Protein AF-A0A0B2VIL0-F1 (afdb_monomer_lite)

pLDDT: mean 75.56, std 20.86, range [30.88, 98.31]

Sequence (338 aa):
MNRRVSEQISRGKDVEDVQGMRSDMRLSELVCLRRIIDSPYHPFQVIPKPDRWPSRERLRRFIADMRLSELVCLRRIIDSPYHPFQVIPKPDRWPSRERLRRFIAWQYGSERTTVRGGYRKQNKLFHYMTMQREDAPKLEKFYAEERVKAALAEHHFEYAPFRNMLDKAHILLDNVVLSQLAIYEPKTFKWQYGSERTTVRGGYRKQNKLFHYMTMQREDAPKLEKFYAEERVKAALAEHHFEYAPFRNMLDKAHILLDNVVLSQLAIYEPKTFKSLVMLTKQMAQEEGRAVITDPEQRYIETEFSLFGTPFPRARIFPRGPAENHKIKPRKLKRSEY

Organism: Toxocara canis (NCBI:txid6265)

Foldseek 3Di:
DDDDDDDDDDDDDDPDPPPPPPPPPPVVVVVVVVVVVPPPDDPDPPPPDDDDDDDPVVVVVQVVPQDDPPPDRDRDRPDDPDDPPPPPPDPDCVVVQVVLLVVCVVPDDCLNVPSVSSVVVVVVVVVVVVVCVVCVVVVLLVVLLVLLQVLVVVVVHGDVVVVVVCVVVVNPDGSNVLSCCSPPPVQVVDPADDCLPVPPVSVVVVVVVVVVVVVVCVVCVVVVLLVVLLVLLQVLQVVVQHGDVLLVQLCLQLVNDDGSNVLSVCVVPPVPVNVVSSLSSQVVCVVVVHDGDDDPVSVPDDDDPVSGHDGDDDDDDDPPDPPVVVVDDDDDDDPVND

Structure (mmCIF, N/CA/C/O backbone):
data_AF-A0A0B2VIL0-F1
#
_entry.id   AF-A0A0B2VIL0-F1
#
loop_
_atom_site.group_PDB
_atom_site.id
_atom_site.type_symbol
_atom_site.label_atom_id
_atom_site.label_alt_id
_atom_site.label_comp_id
_atom_site.label_asym_id
_atom_site.label_entity_id
_atom_site.label_seq_id
_atom_site.pdbx_PDB_ins_code
_atom_site.Cartn_x
_atom_site.Cartn_y
_atom_site.Cartn_z
_atom_site.occupancy
_atom_site.B_iso_or_equiv
_atom_site.auth_seq_id
_atom_site.auth_comp_id
_atom_site.auth_asym_id
_atom_site.auth_atom_id
_atom_site.pdbx_PDB_model_num
ATOM 1 N N . MET A 1 1 ? 51.584 49.370 11.503 1.00 44.16 1 MET A N 1
ATOM 2 C CA . MET A 1 1 ? 51.664 48.123 10.708 1.00 44.16 1 MET A CA 1
ATOM 3 C C . MET A 1 1 ? 50.243 47.599 10.516 1.00 44.16 1 MET A C 1
ATOM 5 O O . MET A 1 1 ? 49.762 46.816 11.313 1.00 44.16 1 MET A O 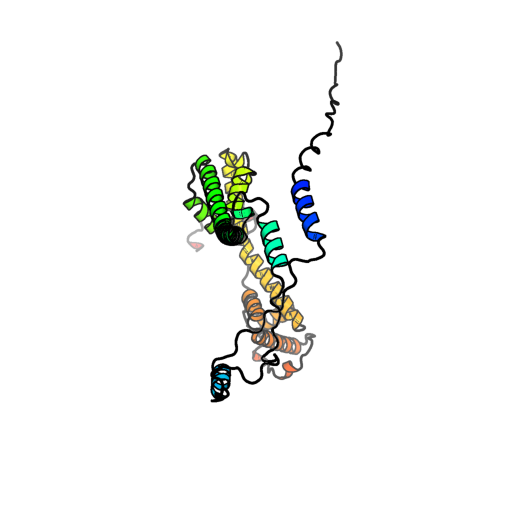1
ATOM 9 N N . ASN A 1 2 ? 49.433 48.318 9.738 1.00 30.88 2 ASN A N 1
ATOM 10 C CA . ASN A 1 2 ? 49.134 48.051 8.318 1.00 30.88 2 ASN A CA 1
ATOM 11 C C . ASN A 1 2 ? 48.474 46.676 8.133 1.00 30.88 2 ASN A C 1
ATOM 13 O O . ASN A 1 2 ? 49.153 45.660 8.163 1.00 30.88 2 ASN A O 1
ATOM 17 N N . ARG A 1 3 ? 47.134 46.617 8.100 1.00 33.22 3 ARG A N 1
ATOM 18 C CA . ARG A 1 3 ? 46.314 46.732 6.869 1.00 33.22 3 ARG A CA 1
ATOM 19 C C . ARG A 1 3 ? 46.869 45.856 5.744 1.00 33.22 3 ARG A C 1
ATOM 21 O O . ARG A 1 3 ? 47.873 46.232 5.149 1.00 33.22 3 ARG A O 1
ATOM 28 N N . ARG A 1 4 ? 46.131 44.800 5.391 1.00 35.44 4 ARG A N 1
ATOM 29 C CA . ARG A 1 4 ? 45.616 44.553 4.030 1.00 35.44 4 ARG A CA 1
ATOM 30 C C . ARG A 1 4 ? 44.693 43.321 4.053 1.00 35.44 4 ARG A C 1
ATOM 32 O O . ARG A 1 4 ? 45.115 42.257 4.479 1.00 35.44 4 ARG A O 1
ATOM 39 N N . VAL A 1 5 ? 43.400 43.551 3.789 1.00 40.31 5 VAL A N 1
ATOM 40 C CA . VAL A 1 5 ? 42.692 43.099 2.566 1.00 40.31 5 VAL A CA 1
ATOM 41 C C . VAL A 1 5 ? 42.166 41.663 2.753 1.00 40.31 5 VAL A C 1
ATOM 43 O O . VAL A 1 5 ? 42.951 40.731 2.756 1.00 40.31 5 VAL A O 1
ATOM 46 N N . SER A 1 6 ? 40.886 41.346 2.982 1.00 39.81 6 SER A N 1
ATOM 47 C CA . SER A 1 6 ? 39.611 41.999 2.635 1.00 39.81 6 SER A CA 1
ATOM 48 C C . SER A 1 6 ? 39.520 42.469 1.184 1.00 39.81 6 SER A C 1
ATOM 50 O O . SER A 1 6 ? 39.232 43.629 0.950 1.00 39.81 6 SER A O 1
ATOM 52 N N . GLU A 1 7 ? 39.778 41.571 0.235 1.00 36.69 7 GLU A N 1
ATOM 53 C CA . GLU A 1 7 ? 39.271 41.594 -1.146 1.00 36.69 7 GLU A CA 1
ATOM 54 C C . GLU A 1 7 ? 39.417 40.173 -1.691 1.00 36.69 7 GLU A C 1
ATOM 56 O O . GLU A 1 7 ? 40.532 39.692 -1.862 1.00 36.69 7 GLU A O 1
ATOM 61 N N . GLN A 1 8 ? 38.294 39.490 -1.906 1.00 33.00 8 GLN A N 1
ATOM 62 C CA . GLN A 1 8 ? 37.998 38.724 -3.127 1.00 33.00 8 GLN A CA 1
ATOM 63 C C . GLN A 1 8 ? 36.609 38.080 -2.994 1.00 33.00 8 GLN A C 1
ATOM 65 O O . GLN A 1 8 ? 36.415 36.871 -3.050 1.00 33.00 8 GLN A O 1
ATOM 70 N N . ILE A 1 9 ? 35.611 38.949 -2.826 1.00 37.41 9 ILE A N 1
ATOM 71 C CA . ILE A 1 9 ? 34.334 38.781 -3.521 1.00 37.41 9 ILE A CA 1
ATOM 72 C C . ILE A 1 9 ? 34.572 39.314 -4.941 1.00 37.41 9 ILE A C 1
ATOM 74 O O . ILE A 1 9 ? 35.332 40.265 -5.108 1.00 37.41 9 ILE A O 1
ATOM 78 N N . SER A 1 10 ? 33.905 38.725 -5.934 1.00 38.78 10 SER A N 1
ATOM 79 C CA . SER A 1 10 ? 33.884 39.105 -7.359 1.00 38.78 10 SER A CA 1
ATOM 80 C C . SER A 1 10 ? 34.986 38.510 -8.250 1.00 38.78 10 SER A C 1
ATOM 82 O O . SER A 1 10 ? 35.872 39.176 -8.772 1.00 38.78 10 SER A O 1
ATOM 84 N N . ARG A 1 11 ? 34.837 37.221 -8.559 1.00 32.22 11 ARG A N 1
ATOM 85 C CA . ARG A 1 11 ? 34.955 36.791 -9.956 1.00 32.22 11 ARG A CA 1
ATOM 86 C C . ARG A 1 11 ? 33.652 36.113 -10.335 1.00 32.22 11 ARG A C 1
ATOM 88 O O . ARG A 1 11 ? 33.467 34.924 -10.089 1.00 32.22 11 ARG A O 1
ATOM 95 N N . GLY A 1 12 ? 32.740 36.930 -10.861 1.00 39.53 12 GLY A N 1
ATOM 96 C CA . GLY A 1 12 ? 31.654 36.448 -11.696 1.00 39.53 12 GLY A CA 1
ATOM 97 C C . GLY A 1 12 ? 32.274 35.618 -12.809 1.00 39.53 12 GLY A C 1
ATOM 98 O O . GLY A 1 12 ? 33.122 36.102 -13.554 1.00 39.53 12 GLY A O 1
ATOM 99 N N . LYS A 1 13 ? 31.929 34.336 -12.823 1.00 34.09 13 LYS A N 1
ATOM 100 C CA . LYS A 1 13 ? 32.000 33.522 -14.022 1.00 34.09 13 LYS A CA 1
ATOM 101 C C . LYS A 1 13 ? 30.574 33.430 -14.512 1.00 34.09 13 LYS A C 1
ATOM 103 O O . LYS A 1 13 ? 29.753 32.740 -13.912 1.00 34.09 13 LYS A O 1
ATOM 108 N N . ASP A 1 14 ? 30.324 34.268 -15.500 1.00 33.50 14 ASP A N 1
ATOM 109 C CA . ASP A 1 14 ? 29.377 34.116 -16.589 1.00 33.50 14 ASP A CA 1
ATOM 110 C C . ASP A 1 14 ? 28.692 32.745 -16.581 1.00 33.50 14 ASP A C 1
ATOM 112 O O . ASP A 1 14 ? 29.282 31.704 -16.872 1.00 33.50 14 ASP A O 1
ATOM 116 N N . VAL A 1 15 ? 27.425 32.773 -16.171 1.00 41.03 15 VAL A N 1
ATOM 117 C CA . VAL A 1 15 ? 26.445 31.716 -16.412 1.00 41.03 15 VAL A CA 1
ATOM 118 C C . VAL A 1 15 ? 25.843 32.004 -17.785 1.00 41.03 15 VAL A C 1
ATOM 120 O O . VAL A 1 15 ? 24.679 32.352 -17.915 1.00 41.03 15 VAL A O 1
ATOM 123 N N . GLU A 1 16 ? 26.673 31.898 -18.809 1.00 42.72 16 GLU A N 1
ATOM 124 C CA . GLU A 1 16 ? 26.279 31.725 -20.202 1.00 42.72 16 GLU A CA 1
ATOM 125 C C . GLU A 1 16 ? 27.184 30.598 -20.728 1.00 42.72 16 GLU A C 1
ATOM 127 O O . GLU A 1 16 ? 28.328 30.492 -20.302 1.00 42.72 16 GLU A O 1
ATOM 132 N N . ASP A 1 17 ? 26.646 29.696 -21.555 1.00 41.88 17 ASP A N 1
ATOM 133 C CA . ASP A 1 17 ? 27.315 28.511 -22.146 1.00 41.88 17 ASP A CA 1
ATOM 134 C C . ASP A 1 17 ? 27.056 27.119 -21.529 1.00 41.88 17 ASP A C 1
ATOM 136 O O . ASP A 1 17 ? 27.899 26.226 -21.593 1.00 41.88 17 ASP A O 1
ATOM 140 N N . VAL A 1 18 ? 25.834 26.837 -21.050 1.00 38.50 18 VAL A N 1
ATOM 141 C CA . VAL A 1 18 ? 25.334 25.432 -20.969 1.00 38.50 18 VAL A CA 1
ATOM 142 C C . VAL A 1 18 ? 23.963 25.243 -21.648 1.00 38.50 18 VAL A C 1
ATOM 144 O O . VAL A 1 18 ? 23.299 24.219 -21.495 1.00 38.50 18 VAL A O 1
ATOM 147 N N . GLN A 1 19 ? 23.536 26.198 -22.480 1.00 35.88 19 GLN A N 1
ATOM 148 C CA . GLN A 1 19 ? 22.309 26.091 -23.290 1.00 35.88 19 GLN A CA 1
ATOM 149 C C . GLN A 1 19 ? 22.546 25.700 -24.761 1.00 35.88 19 GLN A C 1
ATOM 151 O O . GLN A 1 19 ? 21.580 25.506 -25.491 1.00 35.88 19 GLN A O 1
ATOM 156 N N . GLY A 1 20 ? 23.797 25.490 -25.186 1.00 38.06 20 GLY A N 1
ATOM 157 C CA . GLY A 1 20 ? 24.152 25.265 -26.596 1.00 38.06 20 GLY A CA 1
ATOM 158 C C . GLY A 1 20 ? 24.210 23.815 -27.099 1.00 38.06 20 GLY A C 1
ATOM 159 O O . GLY A 1 20 ? 24.520 23.612 -28.263 1.00 38.06 20 GLY A O 1
ATOM 160 N N . MET A 1 21 ? 23.949 22.789 -26.276 1.00 34.75 21 MET A N 1
ATOM 161 C CA . MET A 1 21 ? 24.148 21.384 -26.705 1.00 34.75 21 MET A CA 1
ATOM 162 C C . MET A 1 21 ? 22.983 20.421 -26.433 1.00 34.75 21 MET A C 1
ATOM 164 O O . MET A 1 21 ? 23.115 19.213 -26.622 1.00 34.75 21 MET A O 1
ATOM 168 N N . ARG A 1 22 ? 21.807 20.923 -26.029 1.00 36.47 22 ARG A N 1
ATOM 169 C CA . ARG A 1 22 ? 20.607 20.083 -25.811 1.00 36.47 22 ARG A CA 1
ATOM 170 C C . ARG A 1 22 ? 19.476 20.279 -26.829 1.00 36.47 22 ARG A C 1
ATOM 172 O O . ARG A 1 22 ? 18.478 19.567 -26.743 1.00 36.47 22 ARG A O 1
ATOM 179 N N . SER A 1 23 ? 19.629 21.168 -27.810 1.00 43.09 23 SER A N 1
ATOM 180 C CA . SER A 1 23 ? 18.607 21.458 -28.831 1.00 43.09 23 SER A CA 1
ATOM 181 C C . SER A 1 23 ? 18.770 20.693 -30.152 1.00 43.09 23 SER A C 1
ATOM 183 O O . SER A 1 23 ? 17.780 20.515 -30.862 1.00 43.09 23 SER A O 1
ATOM 185 N N . ASP A 1 24 ? 19.948 20.147 -30.458 1.00 38.91 24 ASP A N 1
ATOM 186 C CA . ASP A 1 24 ? 20.230 19.684 -31.831 1.00 38.91 24 ASP A CA 1
ATOM 187 C C . ASP A 1 24 ? 19.860 18.221 -32.117 1.00 38.91 24 ASP A C 1
ATOM 189 O O . ASP A 1 24 ? 19.724 17.832 -33.275 1.00 38.91 24 ASP A O 1
ATOM 193 N N . MET A 1 25 ? 19.581 17.408 -31.091 1.00 39.09 25 MET A N 1
ATOM 194 C CA . MET A 1 25 ? 19.147 16.012 -31.285 1.00 39.09 25 MET A CA 1
ATOM 195 C C . MET A 1 25 ? 17.627 15.807 -31.349 1.00 39.09 25 MET A C 1
ATOM 197 O O . MET A 1 25 ? 17.186 14.695 -31.616 1.00 39.09 25 MET A O 1
ATOM 201 N N . ARG A 1 26 ? 16.804 16.844 -31.130 1.00 41.81 26 ARG A N 1
ATOM 202 C CA . ARG A 1 26 ? 15.330 16.719 -31.215 1.00 41.81 26 ARG A CA 1
ATOM 203 C C . ARG A 1 26 ? 14.723 17.314 -32.484 1.00 41.81 26 ARG A C 1
ATOM 205 O O . ARG A 1 26 ? 13.586 16.991 -32.817 1.00 41.81 26 ARG A O 1
ATOM 212 N N . LEU A 1 27 ? 15.461 18.146 -33.216 1.00 42.44 27 LEU A N 1
ATOM 213 C CA . LEU A 1 27 ? 14.937 18.798 -34.418 1.00 42.44 27 LEU A CA 1
ATOM 214 C C . LEU A 1 27 ? 15.003 17.901 -35.664 1.00 42.44 27 LEU A C 1
ATOM 216 O O . LEU A 1 27 ? 14.135 18.014 -36.526 1.00 42.44 27 LEU A O 1
ATOM 220 N N . SER A 1 28 ? 15.934 16.946 -35.746 1.00 44.75 28 SER A N 1
ATOM 221 C CA . SER A 1 28 ? 16.013 16.015 -36.885 1.00 44.75 28 SER A CA 1
ATOM 222 C C . SER A 1 28 ? 14.888 14.967 -36.889 1.00 44.75 28 SER A C 1
ATOM 224 O O . SER A 1 28 ? 14.351 14.648 -37.952 1.00 44.75 28 SER A O 1
ATOM 226 N N . GLU A 1 29 ? 14.449 14.492 -35.718 1.00 44.56 29 GLU A N 1
ATOM 227 C CA . GLU A 1 29 ? 13.301 13.577 -35.603 1.00 44.56 29 GLU A CA 1
ATOM 228 C C . GLU A 1 29 ? 11.956 14.299 -35.792 1.00 44.56 29 GLU A C 1
ATOM 230 O O . GLU A 1 29 ? 11.061 13.781 -36.466 1.00 44.56 29 GLU A O 1
ATOM 235 N N . LEU A 1 30 ? 11.820 15.534 -35.288 1.00 43.16 30 LEU A N 1
ATOM 236 C CA . LEU A 1 30 ? 10.593 16.326 -35.439 1.00 43.16 30 LEU A CA 1
ATOM 237 C C . LEU A 1 30 ? 10.375 16.834 -36.872 1.00 43.16 30 LEU A C 1
ATOM 239 O O . LEU A 1 30 ? 9.232 16.879 -37.329 1.00 43.16 30 LEU A O 1
ATOM 243 N N . VAL A 1 31 ? 11.434 17.157 -37.622 1.00 46.81 31 VAL A N 1
ATOM 244 C CA . VAL A 1 31 ? 11.317 17.568 -39.036 1.00 46.81 31 VAL A CA 1
ATOM 245 C C . VAL A 1 31 ? 10.939 16.383 -39.938 1.00 46.81 31 VAL A C 1
ATOM 247 O O . VAL A 1 31 ? 10.151 16.549 -40.873 1.00 46.81 31 VAL A O 1
ATOM 250 N N . CYS A 1 32 ? 11.404 15.170 -39.623 1.00 41.66 32 CYS A N 1
ATOM 251 C CA . CYS A 1 32 ? 10.991 13.953 -40.328 1.00 41.66 32 CYS A CA 1
ATOM 252 C C . CYS A 1 32 ? 9.534 13.559 -40.030 1.00 41.66 32 CYS A C 1
ATOM 254 O O . CYS A 1 32 ? 8.833 13.110 -40.937 1.00 41.66 32 CYS A O 1
ATOM 256 N N . LEU A 1 33 ? 9.043 13.777 -38.804 1.00 39.72 33 LEU A N 1
ATOM 257 C CA . LEU A 1 33 ? 7.643 13.511 -38.448 1.00 39.72 33 LEU A CA 1
ATOM 258 C C . LEU A 1 33 ? 6.675 14.561 -39.011 1.00 39.72 33 LEU A C 1
ATOM 260 O O . LEU A 1 33 ? 5.587 14.203 -39.462 1.00 39.72 33 LEU A O 1
ATOM 264 N N . ARG A 1 34 ? 7.066 15.840 -39.075 1.00 36.16 34 ARG A N 1
ATOM 265 C CA . ARG A 1 34 ? 6.189 16.911 -39.583 1.00 36.16 34 ARG A CA 1
ATOM 266 C C . ARG A 1 34 ? 5.913 16.793 -41.086 1.00 36.16 34 ARG A C 1
ATOM 268 O O . ARG A 1 34 ? 4.793 17.028 -41.519 1.00 36.16 34 ARG A O 1
ATOM 275 N N . ARG A 1 35 ? 6.867 16.276 -41.870 1.00 40.06 35 ARG A N 1
ATOM 276 C CA . ARG A 1 35 ? 6.662 15.969 -43.303 1.00 40.06 35 ARG A CA 1
ATOM 277 C C . ARG A 1 35 ? 5.722 14.787 -43.578 1.00 40.06 35 ARG A C 1
ATOM 279 O O . ARG A 1 35 ? 5.287 14.626 -44.715 1.00 40.06 35 ARG A O 1
ATOM 286 N N . ILE A 1 36 ? 5.418 13.960 -42.575 1.00 44.72 36 ILE A N 1
ATOM 287 C CA . ILE A 1 36 ? 4.486 12.826 -42.702 1.00 44.72 36 ILE A CA 1
ATOM 288 C C . ILE A 1 36 ? 3.043 13.259 -42.394 1.00 44.72 36 ILE A C 1
ATOM 290 O O . ILE A 1 36 ? 2.107 12.665 -42.929 1.00 44.72 36 ILE A O 1
ATOM 294 N N . ILE A 1 37 ? 2.857 14.303 -41.579 1.00 42.25 37 ILE A N 1
ATOM 295 C CA . ILE A 1 37 ? 1.539 14.760 -41.113 1.00 42.25 37 ILE A CA 1
ATOM 296 C C . ILE A 1 37 ? 0.828 15.642 -42.158 1.00 42.25 37 ILE A C 1
ATOM 298 O O . ILE A 1 37 ? -0.386 15.543 -42.291 1.00 42.25 37 ILE A O 1
ATOM 302 N N . ASP A 1 38 ? 1.561 16.393 -42.987 1.00 39.66 38 ASP A N 1
ATOM 303 C CA . ASP A 1 38 ? 0.966 17.324 -43.969 1.00 39.66 38 ASP A CA 1
ATOM 304 C C . ASP A 1 38 ? 0.652 16.687 -45.347 1.00 39.66 38 ASP A C 1
ATOM 306 O O . ASP A 1 38 ? 0.403 17.375 -46.337 1.00 39.66 38 ASP A O 1
ATOM 310 N N . SER A 1 39 ? 0.655 15.352 -45.442 1.00 43.62 39 SER A N 1
ATOM 311 C CA . SER A 1 39 ? 0.188 14.627 -46.632 1.00 43.62 39 SER A CA 1
ATOM 312 C C . SER A 1 39 ? -1.346 14.536 -46.616 1.00 43.62 39 SER A C 1
ATOM 314 O O . SER A 1 39 ? -1.892 14.057 -45.623 1.00 43.62 39 SER A O 1
ATOM 316 N N . PRO A 1 40 ? -2.070 14.850 -47.712 1.00 41.88 40 PRO A N 1
ATOM 317 C CA . PRO A 1 40 ? -3.541 14.775 -47.779 1.00 41.88 40 PRO A CA 1
ATOM 318 C C . PRO A 1 40 ? -4.123 13.348 -47.658 1.00 41.88 40 PRO A C 1
ATOM 320 O O . PRO A 1 40 ? -5.314 13.132 -47.860 1.00 41.88 40 PRO A O 1
ATOM 323 N N . TYR A 1 41 ? -3.297 12.360 -47.310 1.00 44.06 41 TYR A N 1
ATOM 324 C CA . TYR A 1 41 ? -3.674 10.970 -47.089 1.00 44.06 41 TYR A CA 1
ATOM 325 C C . TYR A 1 41 ? -3.259 10.547 -45.680 1.00 44.06 41 TYR A C 1
ATOM 327 O O . TYR A 1 41 ? -2.112 10.167 -45.439 1.00 44.06 41 TYR A O 1
ATOM 335 N N . HIS A 1 42 ? -4.210 10.614 -44.751 1.00 40.97 42 HIS A N 1
ATOM 336 C CA . HIS A 1 42 ? -4.036 10.197 -43.363 1.00 40.97 42 HIS A CA 1
ATOM 337 C C . HIS A 1 42 ? -3.853 8.661 -43.294 1.00 40.97 42 HIS A C 1
ATOM 339 O O . HIS A 1 42 ? -4.721 7.927 -43.772 1.00 40.97 42 HIS A O 1
ATOM 345 N N . PRO A 1 43 ? -2.781 8.121 -42.682 1.00 44.19 43 PRO A N 1
ATOM 346 C CA . PRO A 1 43 ? -2.494 6.678 -42.680 1.00 44.19 43 PRO A CA 1
ATOM 347 C C . PRO A 1 43 ? -3.409 5.821 -41.778 1.00 44.19 43 PRO A C 1
ATOM 349 O O . PRO A 1 43 ? -3.166 4.625 -41.632 1.00 44.19 43 PRO A O 1
ATOM 352 N N . PHE A 1 44 ? -4.469 6.398 -41.199 1.00 40.78 44 PHE A N 1
ATOM 353 C CA . PHE A 1 44 ? -5.354 5.740 -40.228 1.00 40.78 44 PHE A CA 1
ATOM 354 C C . PHE A 1 44 ? -6.853 5.894 -40.531 1.00 40.78 44 PHE A C 1
ATOM 356 O O . PHE A 1 44 ? -7.671 5.835 -39.617 1.00 40.78 44 PHE A O 1
ATOM 363 N N . GLN A 1 45 ? -7.259 6.037 -41.798 1.00 37.53 45 GLN A N 1
ATOM 364 C CA . GLN A 1 45 ? -8.651 5.712 -42.129 1.00 37.53 45 GLN A CA 1
ATOM 365 C C . GLN A 1 45 ? -8.850 4.202 -41.951 1.00 37.53 45 GLN A C 1
ATOM 367 O O . GLN A 1 45 ? -8.408 3.390 -42.765 1.00 37.53 45 GLN A O 1
ATOM 372 N N . VAL A 1 46 ? -9.480 3.829 -40.836 1.00 38.84 46 VAL A N 1
ATOM 373 C CA . VAL A 1 46 ? -9.973 2.476 -40.590 1.00 38.84 46 VAL A CA 1
ATOM 374 C C . VAL A 1 46 ? -11.047 2.203 -41.636 1.00 38.84 46 VAL A C 1
ATOM 376 O O . VAL A 1 46 ? -12.183 2.646 -41.510 1.00 38.84 46 VAL A O 1
ATOM 379 N N . ILE A 1 47 ? -10.676 1.490 -42.696 1.00 40.50 47 ILE A N 1
ATOM 380 C CA . ILE A 1 47 ? -11.648 0.885 -43.603 1.00 40.50 47 ILE A CA 1
ATOM 381 C C . ILE A 1 47 ? -12.467 -0.089 -42.740 1.00 40.50 47 ILE A C 1
ATOM 383 O O . ILE A 1 47 ? -11.853 -0.953 -42.097 1.00 40.50 47 ILE A O 1
ATOM 387 N N . PRO A 1 48 ? -13.806 0.030 -42.664 1.00 34.03 48 PRO A N 1
ATOM 388 C CA . PRO A 1 48 ? -14.615 -0.919 -41.912 1.00 34.03 48 PRO A CA 1
ATOM 389 C C . PRO A 1 48 ? -14.317 -2.325 -42.438 1.00 34.03 48 PRO A C 1
ATOM 391 O O . PRO A 1 48 ? -14.368 -2.578 -43.644 1.00 34.03 48 PRO A O 1
ATOM 394 N N . LYS A 1 49 ? -13.919 -3.234 -41.540 1.00 37.31 49 LYS A N 1
ATOM 395 C CA . LYS A 1 49 ? -13.711 -4.637 -41.911 1.00 37.31 49 LYS A CA 1
ATOM 396 C C . LYS A 1 49 ? -15.054 -5.165 -42.428 1.00 37.31 49 LYS A C 1
ATOM 398 O O . LYS A 1 49 ? -16.030 -5.029 -41.695 1.00 37.31 49 LYS A O 1
ATOM 403 N N . PRO A 1 50 ? -15.127 -5.759 -43.634 1.00 39.16 50 PRO A N 1
ATOM 404 C CA . PRO A 1 50 ? -16.337 -6.456 -44.037 1.00 39.16 50 PRO A CA 1
ATOM 405 C C . PRO A 1 50 ? -16.615 -7.553 -43.009 1.00 39.16 50 PRO A C 1
ATOM 407 O O . PRO A 1 50 ? -15.678 -8.205 -42.529 1.00 39.16 50 PRO A O 1
ATOM 410 N N . ASP A 1 51 ? -17.885 -7.696 -42.637 1.00 40.34 51 ASP A N 1
ATOM 411 C CA . ASP A 1 51 ? -18.319 -8.609 -41.590 1.00 40.34 51 ASP A CA 1
ATOM 412 C C . ASP A 1 51 ? -17.721 -10.006 -41.768 1.00 40.34 51 ASP A C 1
ATOM 414 O O . ASP A 1 51 ? -17.588 -10.551 -42.867 1.00 40.34 51 ASP A O 1
ATOM 418 N N . ARG A 1 52 ? -17.315 -10.567 -40.629 1.00 51.44 52 ARG A N 1
ATOM 419 C CA . ARG A 1 52 ? -16.733 -11.900 -40.497 1.00 51.44 52 ARG A CA 1
ATOM 420 C C . ARG A 1 52 ? -17.652 -12.911 -41.208 1.00 51.44 52 ARG A C 1
ATOM 422 O O . ARG A 1 52 ? -18.856 -12.912 -40.968 1.00 51.44 52 ARG A O 1
ATOM 429 N N . TRP A 1 53 ? -17.066 -13.731 -42.087 1.00 47.47 53 TRP A N 1
ATOM 430 C CA . TRP A 1 53 ? -17.734 -14.736 -42.930 1.00 47.47 53 TRP A CA 1
ATOM 431 C C . TRP A 1 53 ? -18.924 -15.438 -42.240 1.00 47.47 53 TRP A C 1
ATOM 433 O O . TRP A 1 53 ? -18.809 -15.810 -41.069 1.00 47.47 53 TRP A O 1
ATOM 443 N N . PRO A 1 54 ? -20.050 -15.662 -42.943 1.00 48.03 54 PRO A N 1
ATOM 444 C CA . PRO A 1 54 ? -21.279 -16.131 -42.316 1.00 48.03 54 PRO A CA 1
ATOM 445 C C . PRO A 1 54 ? -21.179 -17.584 -41.818 1.00 48.03 54 PRO A C 1
ATOM 447 O O . PRO A 1 54 ? -20.453 -18.410 -42.372 1.00 48.03 54 PRO A O 1
ATOM 450 N N . SER A 1 55 ? -21.938 -17.888 -40.760 1.00 60.78 55 SER A N 1
ATOM 451 C CA . SER A 1 55 ? -22.003 -19.193 -40.090 1.00 60.78 55 SER A CA 1
ATOM 452 C C . SER A 1 55 ? -22.363 -20.352 -41.038 1.00 60.78 55 SER A C 1
ATOM 454 O O . SER A 1 55 ? -23.023 -20.173 -42.065 1.00 60.78 55 SER A O 1
ATOM 456 N N . ARG A 1 56 ? -21.949 -21.575 -40.664 1.00 52.91 56 ARG A N 1
ATOM 457 C CA . ARG A 1 56 ? -22.124 -22.830 -41.434 1.00 52.91 56 ARG A CA 1
ATOM 458 C C . ARG A 1 56 ? -23.550 -23.066 -41.956 1.00 52.91 56 ARG A C 1
ATOM 460 O O . ARG A 1 56 ? -23.707 -23.685 -43.004 1.00 52.91 56 ARG A O 1
ATOM 467 N N . GLU A 1 57 ? -24.575 -22.575 -41.268 1.00 53.34 57 GLU A N 1
ATOM 468 C CA . GLU A 1 57 ? -25.978 -22.705 -41.688 1.00 53.34 57 GLU A CA 1
ATOM 469 C C . GLU A 1 57 ? -26.338 -21.823 -42.882 1.00 53.34 57 GLU A C 1
ATOM 471 O O . GLU A 1 57 ? -27.064 -22.264 -43.773 1.00 53.34 57 GLU A O 1
ATOM 476 N N . ARG A 1 58 ? -25.775 -20.612 -42.966 1.00 53.34 58 ARG A N 1
ATOM 477 C CA . ARG A 1 58 ? -25.975 -19.744 -44.131 1.00 53.34 58 ARG A CA 1
ATOM 478 C C . ARG A 1 58 ? -25.246 -20.310 -45.350 1.00 53.34 58 ARG A C 1
ATOM 480 O O . ARG A 1 58 ? -25.783 -20.253 -46.444 1.00 53.34 58 ARG A O 1
ATOM 487 N N . LEU A 1 59 ? -24.092 -20.951 -45.139 1.00 54.03 59 LEU A N 1
ATOM 488 C CA . LEU A 1 59 ? -23.324 -21.666 -46.167 1.00 54.03 59 LEU A CA 1
ATOM 489 C C . LEU A 1 59 ? -24.073 -22.899 -46.706 1.00 54.03 59 LEU A C 1
ATOM 491 O O . LEU A 1 59 ? -24.033 -23.164 -47.901 1.00 54.03 59 LEU A O 1
ATOM 495 N N . ARG A 1 60 ? -24.816 -23.617 -45.850 1.00 55.03 60 ARG A N 1
ATOM 496 C CA . ARG A 1 60 ? -25.690 -24.727 -46.273 1.00 55.03 60 ARG A CA 1
ATOM 497 C C . ARG A 1 60 ? -26.894 -24.254 -47.091 1.00 55.03 60 ARG A C 1
ATOM 499 O O . ARG A 1 60 ? -27.186 -24.881 -48.102 1.00 55.03 60 ARG A O 1
ATOM 506 N N . ARG A 1 61 ? -27.538 -23.140 -46.716 1.00 53.94 61 ARG A N 1
ATOM 507 C CA . ARG A 1 61 ? -28.591 -22.513 -47.546 1.00 53.94 61 ARG A CA 1
ATOM 508 C C . ARG A 1 61 ? -28.038 -22.029 -48.892 1.00 53.94 61 ARG A C 1
ATOM 510 O O . ARG A 1 61 ? -28.623 -22.312 -49.924 1.00 53.94 61 ARG A O 1
ATOM 517 N N . PHE A 1 62 ? -26.847 -21.433 -48.887 1.00 51.41 62 PHE A N 1
ATOM 518 C CA . PHE A 1 62 ? -26.152 -20.985 -50.098 1.00 51.41 62 PHE A CA 1
ATOM 519 C C . PHE A 1 62 ? -25.804 -22.121 -51.074 1.00 51.41 62 PHE A C 1
ATOM 521 O O . PHE A 1 62 ? -25.776 -21.916 -52.281 1.00 51.41 62 PHE A O 1
ATOM 528 N N . ILE A 1 63 ? -25.511 -23.319 -50.557 1.00 54.88 63 ILE A N 1
ATOM 529 C CA . ILE A 1 63 ? -25.245 -24.508 -51.380 1.00 54.88 63 ILE A CA 1
ATOM 530 C C . ILE A 1 63 ? -26.555 -25.132 -51.887 1.00 54.88 63 ILE A C 1
ATOM 532 O O . ILE A 1 63 ? -26.578 -25.627 -53.009 1.00 54.88 63 ILE A O 1
ATOM 536 N N . ALA A 1 64 ? -27.634 -25.088 -51.098 1.00 54.22 64 ALA A N 1
ATOM 537 C CA . ALA A 1 64 ? -28.941 -25.630 -51.480 1.00 54.22 64 ALA A CA 1
ATOM 538 C C . ALA A 1 64 ? -29.627 -24.832 -52.607 1.00 54.22 64 ALA A C 1
ATOM 540 O O . ALA A 1 64 ? -30.305 -25.431 -53.438 1.00 54.22 64 ALA A O 1
ATOM 541 N N . ASP A 1 65 ? -29.397 -23.517 -52.682 1.00 49.50 65 ASP A N 1
ATOM 542 C CA . ASP A 1 65 ? -29.943 -22.657 -53.744 1.00 49.50 65 ASP A CA 1
ATOM 543 C C . ASP A 1 65 ? -29.126 -22.673 -55.047 1.00 49.50 65 ASP A C 1
ATOM 545 O O . ASP A 1 65 ? -29.574 -22.128 -56.054 1.00 49.50 65 ASP A O 1
ATOM 549 N N . MET A 1 66 ? -27.961 -23.336 -55.096 1.00 43.16 66 MET A N 1
ATOM 550 C CA . MET A 1 66 ? -27.205 -23.515 -56.344 1.00 43.16 66 MET A CA 1
ATOM 551 C C . MET A 1 66 ? -27.865 -24.566 -57.251 1.00 43.16 66 MET A C 1
ATOM 553 O O . MET A 1 66 ? -27.374 -25.684 -57.407 1.00 43.16 66 MET A O 1
ATOM 557 N N . ARG A 1 67 ? -28.972 -24.196 -57.904 1.00 47.75 67 ARG A N 1
ATOM 558 C CA . ARG A 1 67 ? -29.474 -24.918 -59.081 1.00 47.75 67 ARG A CA 1
ATOM 559 C C . ARG A 1 67 ? -28.482 -24.725 -60.230 1.00 47.75 67 ARG A C 1
ATOM 561 O O . ARG A 1 67 ? -28.293 -23.614 -60.720 1.00 47.75 67 ARG A O 1
ATOM 568 N N . LEU A 1 68 ? -27.825 -25.809 -60.641 1.00 46.81 68 LEU A N 1
ATOM 569 C CA . LEU A 1 68 ? -26.963 -25.832 -61.822 1.00 46.81 68 LEU A CA 1
ATOM 570 C C . LEU A 1 68 ? -27.837 -25.629 -63.066 1.00 46.81 68 LEU A C 1
ATOM 572 O O . LEU A 1 68 ? -28.680 -26.467 -63.369 1.00 46.81 68 LEU A O 1
ATOM 576 N N . SER A 1 69 ? -27.650 -24.528 -63.794 1.00 44.12 69 SER A N 1
ATOM 577 C CA . SER A 1 69 ? -28.210 -24.400 -65.141 1.00 44.12 69 SER A CA 1
ATOM 578 C C . SER A 1 69 ? -27.465 -25.368 -66.065 1.00 44.12 69 SER A C 1
ATOM 580 O O . SER A 1 69 ? -26.286 -25.151 -66.346 1.00 44.12 69 SER A O 1
ATOM 582 N N . GLU A 1 70 ? -28.133 -26.425 -66.527 1.00 53.00 70 GLU A N 1
ATOM 583 C CA . GLU A 1 70 ? -27.533 -27.525 -67.306 1.00 53.00 70 GLU A CA 1
ATOM 584 C C . GLU A 1 70 ? -26.850 -27.089 -68.616 1.00 53.00 70 GLU A C 1
ATOM 586 O O . GLU A 1 70 ? -26.027 -27.825 -69.149 1.00 53.00 70 GLU A O 1
ATOM 591 N N . LEU A 1 71 ? -27.119 -25.880 -69.122 1.00 52.16 71 LEU A N 1
ATOM 592 C CA . LEU A 1 71 ? -26.593 -25.429 -70.416 1.00 52.16 71 LEU A CA 1
ATOM 593 C C . LEU A 1 71 ? -25.233 -24.723 -70.361 1.00 52.16 71 LEU A C 1
ATOM 595 O O . LEU A 1 71 ? -24.591 -24.572 -71.397 1.00 52.16 71 LEU A O 1
ATOM 599 N N . VAL A 1 72 ? -24.750 -24.305 -69.189 1.00 52.81 72 VAL A N 1
ATOM 600 C CA . VAL A 1 72 ? -23.431 -23.668 -69.072 1.00 52.81 72 VAL A CA 1
ATOM 601 C C . VAL A 1 72 ? -22.851 -24.025 -67.708 1.00 52.81 72 VAL A C 1
ATOM 603 O O . VAL A 1 72 ? -23.336 -23.533 -66.695 1.00 52.81 72 VAL A O 1
ATOM 606 N N . CYS A 1 73 ? -21.823 -24.875 -67.662 1.00 47.97 73 CYS A N 1
ATOM 607 C CA . CYS A 1 73 ? -21.152 -25.376 -66.449 1.00 47.97 73 CYS A CA 1
ATOM 608 C C . CYS A 1 73 ? -20.425 -24.292 -65.609 1.00 47.97 73 CYS A C 1
ATOM 610 O O . CYS A 1 73 ? -19.278 -24.469 -65.198 1.00 47.97 73 CYS A O 1
ATOM 612 N N . LEU A 1 74 ? -21.056 -23.149 -65.344 1.00 54.22 74 LEU A N 1
ATOM 613 C CA . LEU A 1 74 ? -20.543 -22.070 -64.512 1.00 54.22 74 LEU A CA 1
ATOM 614 C C . LEU A 1 74 ? -21.115 -22.223 -63.102 1.00 54.22 74 LEU A C 1
ATOM 616 O O . LEU A 1 74 ? -22.296 -21.985 -62.866 1.00 54.22 74 LEU A O 1
ATOM 620 N N . ARG A 1 75 ? -20.260 -22.587 -62.139 1.00 49.25 75 ARG A N 1
ATOM 621 C CA . ARG A 1 75 ? -20.605 -22.529 -60.710 1.00 49.25 75 ARG A CA 1
ATOM 622 C C . ARG A 1 75 ? -20.913 -21.069 -60.362 1.00 49.25 75 ARG A C 1
ATOM 624 O O . ARG A 1 75 ? -19.989 -20.254 -60.346 1.00 49.25 75 ARG A O 1
ATOM 631 N N . ARG A 1 76 ? -22.180 -20.717 -60.125 1.00 54.44 76 ARG A N 1
ATOM 632 C CA . ARG A 1 76 ? -22.574 -19.334 -59.825 1.00 54.44 76 ARG A CA 1
ATOM 633 C C . ARG A 1 76 ? -23.429 -19.213 -58.577 1.00 54.44 76 ARG A C 1
ATOM 635 O O . ARG A 1 76 ? -24.354 -19.978 -58.349 1.00 54.44 76 ARG A O 1
ATOM 642 N N . ILE A 1 77 ? -23.082 -18.175 -57.825 1.00 53.81 77 ILE A N 1
ATOM 643 C CA . ILE A 1 77 ? -23.847 -17.599 -56.731 1.00 53.81 77 ILE A CA 1
ATOM 644 C C . ILE A 1 77 ? -25.034 -16.874 -57.365 1.00 53.81 77 ILE A C 1
ATOM 646 O O . ILE A 1 77 ? -24.844 -15.860 -58.041 1.00 53.81 77 ILE A O 1
ATOM 650 N N . ILE A 1 78 ? -26.227 -17.431 -57.207 1.00 47.59 78 ILE A N 1
ATOM 651 C CA . ILE A 1 78 ? -27.480 -16.780 -57.587 1.00 47.59 78 ILE A CA 1
ATOM 652 C C . ILE A 1 78 ? -27.655 -15.587 -56.620 1.00 47.59 78 ILE A C 1
ATOM 654 O O . ILE A 1 78 ? -27.353 -15.711 -55.435 1.00 47.59 78 ILE A O 1
ATOM 658 N N . ASP A 1 79 ? -27.996 -14.411 -57.156 1.00 52.56 79 ASP A N 1
ATOM 659 C CA . ASP A 1 79 ? -28.229 -13.131 -56.447 1.00 52.56 79 ASP A CA 1
ATOM 660 C C . ASP A 1 79 ? -27.033 -12.220 -56.090 1.00 52.56 79 ASP A C 1
ATOM 662 O O . ASP A 1 79 ? -27.180 -11.300 -55.280 1.00 52.56 79 ASP A O 1
ATOM 666 N N . SER A 1 80 ? -25.850 -12.351 -56.712 1.00 59.94 80 SER A N 1
ATOM 667 C CA . SER A 1 80 ? -24.878 -11.244 -56.614 1.00 59.94 80 SER A CA 1
ATOM 668 C C . SER A 1 80 ? -25.370 -10.042 -57.444 1.00 59.94 80 SER A C 1
ATOM 670 O O . SER A 1 80 ? -25.635 -10.236 -58.631 1.00 59.94 80 SER A O 1
ATOM 672 N N . PRO A 1 81 ? -25.403 -8.802 -56.913 1.00 61.59 81 PRO A N 1
ATOM 673 C CA . PRO A 1 81 ? -25.819 -7.600 -57.655 1.00 61.59 81 PRO A CA 1
ATOM 674 C C . PRO A 1 81 ? -24.866 -7.221 -58.807 1.00 61.59 81 PRO A C 1
ATOM 676 O O . PRO A 1 81 ? -25.057 -6.210 -59.477 1.00 61.59 81 PRO A O 1
ATOM 679 N N . TYR A 1 82 ? -23.820 -8.017 -59.040 1.00 58.72 82 TYR A N 1
ATOM 680 C CA . TYR A 1 82 ? -22.832 -7.808 -60.086 1.00 58.72 82 TYR A CA 1
ATOM 681 C C . TYR A 1 82 ? -23.217 -8.561 -61.361 1.00 58.72 82 TYR A C 1
ATOM 683 O O . TYR A 1 82 ? -23.374 -9.786 -61.373 1.00 58.72 82 TYR A O 1
ATOM 691 N N . HIS A 1 83 ? -23.336 -7.813 -62.456 1.00 60.34 83 HIS A N 1
ATOM 692 C CA . HIS A 1 83 ? -23.714 -8.350 -63.754 1.00 60.34 83 HIS A CA 1
ATOM 693 C C . HIS A 1 83 ? -22.657 -9.348 -64.281 1.00 60.34 83 HIS A C 1
ATOM 695 O O . HIS A 1 83 ? -21.459 -9.056 -64.232 1.00 60.34 83 HIS A O 1
ATOM 701 N N . PRO A 1 84 ? -23.062 -10.512 -64.834 1.00 58.72 84 PRO A N 1
ATOM 702 C CA . PRO A 1 84 ? -22.159 -11.604 -65.188 1.00 58.72 84 PRO A CA 1
ATOM 703 C C . PRO A 1 84 ? -20.991 -11.250 -66.100 1.00 58.72 84 PRO A C 1
ATOM 705 O O . PRO A 1 84 ? -19.921 -11.847 -65.993 1.00 58.72 84 PRO A O 1
ATOM 708 N N . PHE A 1 85 ? -21.250 -10.311 -67.002 1.00 59.53 85 PHE A N 1
ATOM 709 C CA . PHE A 1 85 ? -20.363 -9.905 -68.083 1.00 59.53 85 PHE A CA 1
ATOM 710 C C . PHE A 1 85 ? -19.777 -8.509 -67.854 1.00 59.53 85 PHE A C 1
ATOM 712 O O . PHE A 1 85 ? -19.035 -8.004 -68.691 1.00 59.53 85 PHE A O 1
ATOM 719 N N . GLN A 1 86 ? -20.099 -7.870 -66.723 1.00 64.69 86 GLN A N 1
ATOM 720 C CA . GLN A 1 86 ? -19.501 -6.593 -66.367 1.00 64.69 86 GLN A CA 1
ATOM 721 C C . GLN A 1 86 ? -18.130 -6.867 -65.754 1.00 64.69 86 GLN A C 1
ATOM 723 O O . GLN A 1 86 ? -17.999 -7.248 -64.590 1.00 64.69 86 GLN A O 1
ATOM 728 N N . VAL A 1 87 ? -17.093 -6.712 -66.575 1.00 63.25 87 VAL A N 1
ATOM 729 C CA . VAL A 1 87 ? -15.707 -6.793 -66.120 1.00 63.25 87 VAL A CA 1
ATOM 730 C C . VAL A 1 87 ? -15.469 -5.613 -65.185 1.00 63.25 87 VAL A C 1
ATOM 732 O O . VAL A 1 87 ? -15.273 -4.490 -65.639 1.00 63.25 87 VAL A O 1
ATOM 735 N N . ILE A 1 88 ? -15.500 -5.854 -63.873 1.00 67.81 88 ILE A N 1
ATOM 736 C CA . ILE A 1 88 ? -15.049 -4.859 -62.900 1.00 67.81 88 ILE A CA 1
ATOM 737 C C . ILE A 1 88 ? -13.557 -4.639 -63.180 1.00 67.81 88 ILE A C 1
ATOM 739 O O . ILE A 1 88 ? -12.770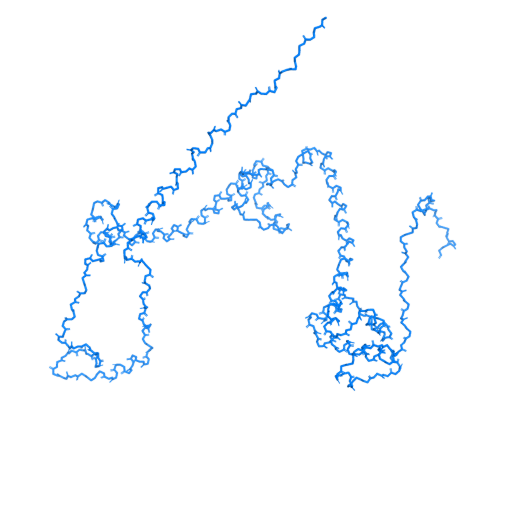 -5.586 -63.032 1.00 67.81 88 ILE A O 1
ATOM 743 N N . PRO A 1 89 ? -13.137 -3.439 -63.619 1.00 69.62 89 PRO A N 1
ATOM 744 C CA . PRO A 1 89 ? -11.728 -3.185 -63.855 1.00 69.62 89 PRO A CA 1
ATOM 745 C C . PRO A 1 89 ? -10.985 -3.371 -62.533 1.00 69.62 89 PRO A C 1
ATOM 747 O O . PRO A 1 89 ? -11.428 -2.919 -61.475 1.00 69.62 89 PRO A O 1
ATOM 750 N N . LYS A 1 90 ? -9.850 -4.076 -62.570 1.00 72.56 90 LYS A N 1
ATOM 751 C CA . LYS A 1 90 ? -9.027 -4.232 -61.368 1.00 72.56 90 LYS A CA 1
ATOM 752 C C . LYS A 1 90 ? -8.601 -2.834 -60.907 1.00 72.56 90 LYS A C 1
ATOM 754 O O . LYS A 1 90 ? -8.164 -2.052 -61.752 1.00 72.56 90 LYS A O 1
ATOM 759 N N . PRO A 1 91 ? -8.687 -2.525 -59.602 1.00 77.62 91 PRO A N 1
ATOM 760 C CA . PRO A 1 91 ? -8.222 -1.244 -59.099 1.00 77.62 91 PRO A CA 1
ATOM 761 C C . PRO A 1 91 ? -6.743 -1.062 -59.441 1.00 77.62 91 PRO A C 1
ATOM 763 O O . PRO A 1 91 ? -5.980 -2.038 -59.512 1.00 77.62 91 PRO A O 1
ATOM 766 N N . ASP A 1 92 ? -6.345 0.191 -59.648 1.00 80.81 92 ASP A N 1
ATOM 767 C CA . ASP A 1 92 ? -4.975 0.513 -60.015 1.00 80.81 92 ASP A CA 1
ATOM 768 C C . ASP A 1 92 ? -3.992 0.003 -58.947 1.00 80.81 92 ASP A C 1
ATOM 770 O O . ASP A 1 92 ? -4.152 0.190 -57.738 1.00 80.81 92 ASP A O 1
ATOM 774 N N . ARG A 1 93 ? -2.954 -0.695 -59.409 1.00 83.44 93 ARG A N 1
ATOM 775 C CA . ARG A 1 93 ? -1.897 -1.259 -58.562 1.00 83.44 93 ARG A CA 1
ATOM 776 C C . ARG A 1 93 ? -0.802 -0.241 -58.267 1.00 83.44 93 ARG A C 1
ATOM 778 O O . ARG A 1 93 ? 0.010 -0.490 -57.370 1.00 83.44 93 ARG A O 1
ATOM 785 N N . TRP A 1 94 ? -0.744 0.862 -59.014 1.00 84.56 94 TRP A N 1
ATOM 786 C CA . TRP A 1 94 ? 0.296 1.875 -58.891 1.00 84.56 94 TRP A CA 1
ATOM 787 C C . TRP A 1 94 ? 0.372 2.499 -57.484 1.00 84.56 94 TRP A C 1
ATOM 789 O O . TRP A 1 94 ? 1.463 2.446 -56.910 1.00 84.56 94 TRP A O 1
ATOM 799 N N . PRO A 1 95 ? -0.729 2.926 -56.824 1.00 88.88 95 PRO A N 1
ATOM 800 C CA . PRO A 1 95 ? -0.654 3.520 -55.482 1.00 88.88 95 PRO A CA 1
ATOM 801 C C . PRO A 1 95 ? -0.079 2.571 -54.420 1.00 88.88 95 PRO A C 1
ATOM 803 O O . PRO A 1 95 ? 0.668 2.970 -53.526 1.00 88.88 95 PRO A O 1
ATOM 806 N N . SER A 1 96 ? -0.396 1.277 -54.512 1.00 86.50 96 SER A N 1
ATOM 807 C CA . SER A 1 96 ? 0.134 0.257 -53.598 1.00 86.50 96 SER A CA 1
ATOM 808 C C . SER A 1 96 ? 1.623 -0.017 -53.828 1.00 86.50 96 SER A C 1
ATOM 810 O O . SER A 1 96 ? 2.359 -0.236 -52.867 1.00 86.50 96 SER A O 1
ATOM 812 N N . ARG A 1 97 ? 2.089 0.045 -55.082 1.00 89.94 97 ARG A N 1
ATOM 813 C CA . ARG A 1 97 ? 3.516 -0.070 -55.423 1.00 89.94 97 ARG A CA 1
ATOM 814 C C . ARG A 1 97 ? 4.302 1.168 -55.013 1.00 89.94 97 ARG A C 1
ATOM 816 O O . ARG A 1 97 ? 5.423 1.030 -54.537 1.00 89.94 97 ARG A O 1
ATOM 823 N N . GLU A 1 98 ? 3.717 2.348 -55.157 1.00 88.38 98 GLU A N 1
ATOM 824 C CA . GLU A 1 98 ? 4.347 3.606 -54.769 1.00 88.38 98 GLU A CA 1
ATOM 825 C C . GLU A 1 98 ? 4.500 3.711 -53.244 1.00 88.38 98 GLU A C 1
ATOM 827 O O . GLU A 1 98 ? 5.579 4.038 -52.753 1.00 88.38 98 GLU A O 1
ATOM 832 N N . ARG A 1 99 ? 3.484 3.298 -52.469 1.00 90.31 99 ARG A N 1
ATOM 833 C CA . ARG A 1 99 ? 3.606 3.150 -51.004 1.00 90.31 99 ARG A CA 1
ATOM 834 C C . ARG A 1 99 ? 4.747 2.216 -50.609 1.00 90.31 99 ARG A C 1
ATOM 836 O O . ARG A 1 99 ? 5.538 2.551 -49.730 1.00 90.31 99 ARG A O 1
ATOM 843 N N . LEU A 1 100 ? 4.851 1.065 -51.274 1.00 92.69 100 LEU A N 1
ATOM 844 C CA . LEU A 1 100 ? 5.944 0.123 -51.046 1.00 92.69 100 LEU A CA 1
ATOM 845 C C . LEU A 1 100 ? 7.307 0.753 -51.378 1.00 92.69 100 LEU A C 1
ATOM 847 O O . LEU A 1 100 ? 8.230 0.636 -50.579 1.00 92.69 100 LEU A O 1
ATOM 851 N N . ARG A 1 101 ? 7.427 1.451 -52.517 1.00 89.06 101 ARG A N 1
ATOM 852 C CA . ARG A 1 101 ? 8.661 2.135 -52.943 1.00 89.06 101 ARG A CA 1
ATOM 853 C C . ARG A 1 101 ? 9.114 3.197 -51.951 1.00 89.06 101 ARG A C 1
ATOM 855 O O . ARG A 1 101 ? 10.299 3.256 -51.646 1.00 89.06 101 ARG A O 1
ATOM 862 N N . ARG A 1 102 ? 8.181 3.984 -51.409 1.00 91.69 102 ARG A N 1
ATOM 863 C CA . ARG A 1 102 ? 8.468 4.960 -50.347 1.00 91.69 102 ARG A CA 1
ATOM 864 C C . ARG A 1 102 ? 8.973 4.274 -49.079 1.00 91.69 102 ARG A C 1
ATOM 866 O O . ARG A 1 102 ? 9.965 4.712 -48.510 1.00 91.69 102 ARG A O 1
ATOM 873 N N . PHE A 1 103 ? 8.344 3.169 -48.676 1.00 92.00 103 PHE A N 1
ATOM 874 C CA . PHE A 1 103 ? 8.739 2.413 -47.482 1.00 92.00 103 PHE A CA 1
ATOM 875 C C . PHE A 1 103 ? 10.152 1.810 -47.584 1.00 92.00 103 PHE A C 1
ATOM 877 O O . PHE A 1 103 ? 10.904 1.832 -46.613 1.00 92.00 103 PHE A O 1
ATOM 884 N N . ILE A 1 104 ? 10.531 1.289 -48.755 1.00 92.56 104 ILE A N 1
ATOM 885 C CA . ILE A 1 104 ? 11.839 0.650 -48.998 1.00 92.56 104 ILE A CA 1
ATOM 886 C C . ILE A 1 104 ? 12.871 1.594 -49.631 1.00 92.56 104 ILE A C 1
ATOM 888 O O . ILE A 1 104 ? 13.899 1.126 -50.113 1.00 92.56 104 ILE A O 1
ATOM 892 N N . ALA A 1 105 ? 12.618 2.905 -49.679 1.00 90.75 105 ALA A N 1
ATOM 893 C CA . ALA A 1 105 ? 13.449 3.852 -50.431 1.00 90.75 105 ALA A CA 1
ATOM 894 C C . ALA A 1 105 ? 14.927 3.864 -49.994 1.00 90.75 105 ALA A C 1
ATOM 896 O O . ALA A 1 105 ? 15.802 4.147 -50.809 1.00 90.75 105 ALA A O 1
ATOM 897 N N . TRP A 1 106 ? 15.182 3.516 -48.732 1.00 93.19 106 TRP A N 1
ATOM 898 C CA . TRP A 1 106 ? 16.498 3.405 -48.099 1.00 93.19 106 TRP A CA 1
ATOM 899 C C . TRP A 1 106 ? 17.224 2.075 -48.375 1.00 93.19 106 TRP A C 1
ATOM 901 O O . TRP A 1 106 ? 18.373 1.912 -47.974 1.00 93.19 106 TRP A O 1
ATOM 911 N N . GLN A 1 107 ? 16.566 1.104 -49.018 1.00 91.88 107 GLN A N 1
ATOM 912 C CA . GLN A 1 107 ? 17.175 -0.174 -49.395 1.00 91.88 107 GLN A CA 1
ATOM 913 C C . GLN A 1 107 ? 18.011 -0.042 -50.668 1.00 91.88 107 GLN A C 1
ATOM 915 O O . GLN A 1 107 ? 17.826 0.869 -51.476 1.00 91.88 107 GLN A O 1
ATOM 920 N N . TYR A 1 108 ? 18.896 -1.008 -50.890 1.00 90.75 108 TYR A N 1
ATOM 921 C CA . TYR A 1 108 ? 19.790 -1.027 -52.044 1.00 90.75 108 TYR A CA 1
ATOM 922 C C . TYR A 1 108 ? 19.411 -2.122 -53.053 1.00 90.75 108 TYR A C 1
ATOM 924 O O . TYR A 1 108 ? 18.723 -3.096 -52.739 1.00 90.75 108 TYR A O 1
ATOM 932 N N . GLY A 1 109 ? 19.861 -1.951 -54.299 1.00 90.81 109 GLY A N 1
ATOM 933 C CA . GLY A 1 109 ? 19.793 -2.977 -55.341 1.00 90.81 109 GLY A CA 1
ATOM 934 C C . GLY A 1 109 ? 18.379 -3.430 -55.731 1.00 90.81 109 GLY A C 1
ATOM 935 O O . GLY A 1 109 ? 17.459 -2.626 -55.928 1.00 90.81 109 GLY A O 1
ATOM 936 N N . SER A 1 110 ? 18.216 -4.745 -55.897 1.00 87.38 110 SER A N 1
ATOM 937 C CA . SER A 1 110 ? 16.977 -5.368 -56.383 1.00 87.38 110 SER A CA 1
ATOM 938 C C . SER A 1 110 ? 15.814 -5.257 -55.394 1.00 87.38 110 SER A C 1
ATOM 940 O O . SER A 1 110 ? 14.653 -5.279 -55.810 1.00 87.38 110 SER A O 1
ATOM 942 N N . GLU A 1 111 ? 16.099 -5.080 -54.101 1.00 88.44 111 GLU A N 1
ATOM 943 C CA . GLU A 1 111 ? 15.081 -4.895 -53.066 1.00 88.44 111 GLU A CA 1
ATOM 944 C C . GLU A 1 111 ? 14.367 -3.549 -53.211 1.00 88.44 111 GLU A C 1
ATOM 946 O O . GLU A 1 111 ? 13.159 -3.505 -53.021 1.00 88.44 111 GLU A O 1
ATOM 951 N N . ARG A 1 112 ? 15.070 -2.485 -53.624 1.00 89.19 112 ARG A N 1
ATOM 952 C CA . ARG A 1 112 ? 14.485 -1.154 -53.879 1.00 89.19 112 ARG A CA 1
ATOM 953 C C . ARG A 1 112 ? 13.791 -1.060 -55.236 1.00 89.19 112 ARG A C 1
ATOM 955 O O . ARG A 1 112 ? 12.744 -0.430 -55.369 1.00 89.19 112 ARG A O 1
ATOM 962 N N . THR A 1 113 ? 14.404 -1.645 -56.260 1.00 88.19 113 THR A N 1
ATOM 963 C CA . THR A 1 113 ? 13.985 -1.460 -57.659 1.00 88.19 113 THR A CA 1
ATOM 964 C C . THR A 1 113 ? 12.825 -2.373 -58.057 1.00 88.19 113 THR A C 1
ATOM 966 O O . THR A 1 113 ? 11.955 -1.963 -58.831 1.00 88.19 113 THR A O 1
ATOM 969 N N . THR A 1 114 ? 12.753 -3.590 -57.502 1.00 92.81 114 THR A N 1
ATOM 970 C CA . THR A 1 114 ? 11.728 -4.579 -57.864 1.00 92.81 114 THR A CA 1
ATOM 971 C C . THR A 1 114 ? 10.605 -4.661 -56.830 1.00 92.81 114 THR A C 1
ATOM 973 O O . THR A 1 114 ? 10.831 -4.714 -55.624 1.00 92.81 114 THR A O 1
ATOM 976 N N . VAL A 1 115 ? 9.357 -4.765 -57.302 1.00 89.81 115 VAL A N 1
ATOM 977 C CA . VAL A 1 115 ? 8.174 -4.886 -56.425 1.00 89.81 115 VAL A CA 1
ATOM 978 C C . VAL A 1 115 ? 8.216 -6.179 -55.599 1.00 89.81 115 VAL A C 1
ATOM 980 O O . VAL A 1 115 ? 7.890 -6.178 -54.415 1.00 89.81 115 VAL A O 1
ATOM 983 N N . ARG A 1 116 ? 8.650 -7.293 -56.205 1.00 92.12 116 ARG A N 1
ATOM 984 C CA . ARG A 1 116 ? 8.760 -8.594 -55.522 1.00 92.12 116 ARG A CA 1
ATOM 985 C C . ARG A 1 116 ? 9.838 -8.577 -54.435 1.00 92.12 116 ARG A C 1
ATOM 987 O O . ARG A 1 116 ? 9.605 -9.125 -53.359 1.00 92.12 116 ARG A O 1
ATOM 994 N N . GLY A 1 117 ? 10.989 -7.958 -54.709 1.00 90.94 117 GLY A N 1
ATOM 995 C CA . GLY A 1 117 ? 12.051 -7.756 -53.722 1.00 90.94 117 GLY A CA 1
ATOM 996 C C . GLY A 1 117 ? 11.576 -6.884 -52.562 1.00 90.94 117 GLY A C 1
ATOM 997 O O . GLY A 1 117 ? 11.711 -7.282 -51.406 1.00 90.94 117 GLY A O 1
ATOM 998 N N . GLY A 1 118 ? 10.903 -5.774 -52.875 1.00 92.12 118 GLY A N 1
ATOM 999 C CA . GLY A 1 118 ? 10.352 -4.859 -51.880 1.00 92.12 118 GLY A CA 1
ATOM 1000 C C . GLY A 1 118 ? 9.376 -5.522 -50.911 1.00 92.12 118 GLY A C 1
ATOM 1001 O O . GLY A 1 118 ? 9.532 -5.371 -49.703 1.00 92.12 118 GLY A O 1
ATOM 1002 N N . TYR A 1 119 ? 8.418 -6.318 -51.402 1.00 94.00 119 TYR A N 1
ATOM 1003 C CA . TYR A 1 119 ? 7.467 -7.017 -50.525 1.00 94.00 119 TYR A CA 1
ATOM 1004 C C . TYR A 1 119 ? 8.142 -8.048 -49.615 1.00 94.00 119 TYR A C 1
ATOM 1006 O O . TYR A 1 119 ? 7.819 -8.133 -48.431 1.00 94.00 119 TYR A O 1
ATOM 1014 N N . ARG A 1 120 ? 9.111 -8.815 -50.134 1.00 93.31 120 ARG A N 1
ATOM 1015 C CA . ARG A 1 120 ? 9.882 -9.762 -49.310 1.00 93.31 120 ARG A CA 1
ATOM 1016 C C . ARG A 1 120 ? 10.625 -9.035 -48.195 1.00 93.31 120 ARG A C 1
ATOM 1018 O O . ARG A 1 120 ? 10.587 -9.477 -47.047 1.00 93.31 120 ARG A O 1
ATOM 1025 N N . LYS A 1 121 ? 11.271 -7.913 -48.525 1.00 92.81 121 LYS A N 1
ATOM 1026 C CA . LYS A 1 121 ? 12.026 -7.127 -47.551 1.00 92.81 121 LYS A CA 1
ATOM 1027 C C . LYS A 1 121 ? 11.113 -6.472 -46.520 1.00 92.81 121 LYS A C 1
ATOM 1029 O O . LYS A 1 121 ? 11.416 -6.526 -45.334 1.00 92.81 121 LYS A O 1
ATOM 1034 N N . GLN A 1 122 ? 9.975 -5.937 -46.955 1.00 92.94 122 GLN A N 1
ATOM 1035 C CA . GLN A 1 122 ? 8.953 -5.377 -46.077 1.00 92.94 122 GLN A CA 1
ATOM 1036 C C . GLN A 1 122 ? 8.449 -6.411 -45.060 1.00 92.94 122 GLN A C 1
ATOM 1038 O O . GLN A 1 122 ? 8.449 -6.127 -43.866 1.00 92.94 122 GLN A O 1
ATOM 1043 N N . ASN A 1 123 ? 8.102 -7.624 -45.499 1.00 94.50 123 ASN A N 1
ATOM 1044 C CA . ASN A 1 123 ? 7.666 -8.685 -44.587 1.00 94.50 123 ASN A CA 1
ATOM 1045 C C . ASN A 1 123 ? 8.766 -9.060 -43.586 1.00 94.50 123 ASN A C 1
ATOM 1047 O O . ASN A 1 123 ? 8.508 -9.138 -42.388 1.00 94.50 123 ASN A O 1
ATOM 1051 N N . LYS A 1 124 ? 10.008 -9.230 -44.057 1.00 95.12 124 LYS A N 1
ATOM 1052 C CA . LYS A 1 124 ? 11.159 -9.530 -43.192 1.00 95.12 124 LYS A CA 1
ATOM 1053 C C . LYS A 1 124 ? 11.372 -8.445 -42.130 1.00 95.12 124 LYS A C 1
ATOM 1055 O O . LYS A 1 124 ? 11.581 -8.765 -40.965 1.00 95.12 124 LYS A O 1
ATOM 1060 N N . LEU A 1 125 ? 11.266 -7.173 -42.516 1.00 94.25 125 LEU A N 1
ATOM 1061 C CA . LEU A 1 125 ? 11.365 -6.039 -41.597 1.00 94.25 125 LEU A CA 1
ATOM 1062 C C . LEU A 1 125 ? 10.237 -6.028 -40.569 1.00 94.25 125 LEU A C 1
ATOM 1064 O O . LEU A 1 125 ? 10.507 -5.785 -39.401 1.00 94.25 125 LEU A O 1
ATOM 1068 N N . PHE A 1 126 ? 8.995 -6.313 -40.963 1.00 95.12 126 PHE A N 1
ATOM 1069 C CA . PHE A 1 126 ? 7.893 -6.399 -40.003 1.00 95.12 126 PHE A CA 1
ATOM 1070 C C . PHE A 1 126 ? 8.078 -7.538 -39.002 1.00 95.12 126 PHE A C 1
ATOM 1072 O O . PHE A 1 126 ? 7.828 -7.335 -37.814 1.00 95.12 126 PHE A O 1
ATOM 1079 N N . HIS A 1 127 ? 8.585 -8.693 -39.437 1.00 95.88 127 HIS A N 1
ATOM 1080 C CA . HIS A 1 127 ? 8.944 -9.772 -38.517 1.00 95.88 127 HIS A CA 1
ATOM 1081 C C . HIS A 1 127 ? 10.041 -9.339 -37.542 1.00 95.88 127 HIS A C 1
ATOM 1083 O O . HIS A 1 127 ? 9.864 -9.485 -36.337 1.00 95.88 127 HIS A O 1
ATOM 1089 N N . TYR A 1 128 ? 11.121 -8.724 -38.028 1.00 96.75 128 TYR A N 1
ATOM 1090 C CA . TYR A 1 128 ? 12.198 -8.241 -37.159 1.00 96.75 128 TYR A CA 1
ATOM 1091 C C . TYR A 1 128 ? 11.767 -7.127 -36.216 1.00 96.75 128 TYR A C 1
ATOM 1093 O O . TYR A 1 128 ? 12.139 -7.156 -35.053 1.00 96.75 128 TYR A O 1
ATOM 1101 N N . MET A 1 129 ? 10.941 -6.186 -36.668 1.00 94.44 129 MET A N 1
ATOM 1102 C CA . MET A 1 129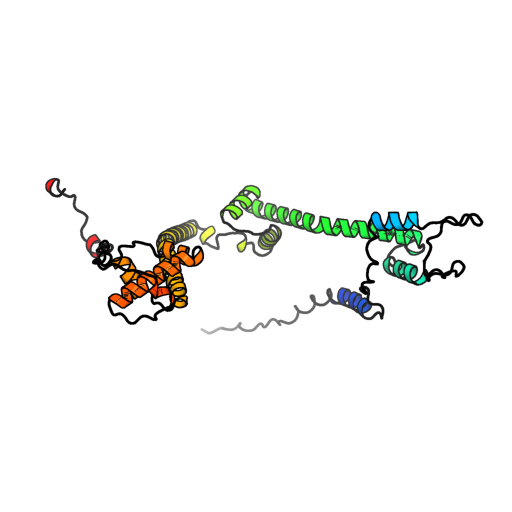 ? 10.381 -5.159 -35.791 1.00 94.44 129 MET A CA 1
ATOM 1103 C C . MET A 1 129 ? 9.499 -5.770 -34.703 1.00 94.44 129 MET A C 1
ATOM 1105 O O . MET A 1 129 ? 9.498 -5.280 -33.579 1.00 94.44 129 MET A O 1
ATOM 1109 N N . THR A 1 130 ? 8.758 -6.834 -35.018 1.00 95.00 130 THR A N 1
ATOM 1110 C CA . THR A 1 130 ? 7.938 -7.545 -34.028 1.00 95.00 130 THR A CA 1
ATOM 1111 C C . THR A 1 130 ? 8.828 -8.249 -33.006 1.00 95.00 130 THR A C 1
ATOM 1113 O O . THR A 1 130 ? 8.693 -7.984 -31.816 1.00 95.00 130 THR A O 1
ATOM 1116 N N . MET A 1 131 ? 9.816 -9.026 -33.465 1.00 95.88 131 MET A N 1
ATOM 1117 C CA . MET A 1 131 ? 10.803 -9.676 -32.591 1.00 95.88 131 MET A CA 1
ATOM 1118 C C . MET A 1 131 ? 11.539 -8.661 -31.709 1.00 95.88 131 MET A C 1
ATOM 1120 O O . MET A 1 131 ? 11.640 -8.836 -30.503 1.00 95.88 131 MET A O 1
ATOM 1124 N N . GLN A 1 132 ? 11.997 -7.548 -32.285 1.00 95.19 132 GLN A N 1
ATOM 1125 C CA . GLN A 1 132 ? 12.713 -6.511 -31.549 1.00 95.19 132 GLN A CA 1
ATOM 1126 C C . GLN A 1 132 ? 11.835 -5.856 -30.478 1.00 95.19 132 GLN A C 1
ATOM 1128 O O . GLN A 1 132 ? 12.329 -5.554 -29.398 1.00 95.19 132 GLN A O 1
ATOM 1133 N N . ARG A 1 133 ? 10.539 -5.648 -30.741 1.00 92.44 133 ARG A N 1
ATOM 1134 C CA . ARG A 1 133 ? 9.599 -5.131 -29.733 1.00 92.44 133 ARG A CA 1
ATOM 1135 C C . ARG A 1 133 ? 9.386 -6.114 -28.585 1.00 92.44 133 ARG A C 1
ATOM 1137 O O . ARG A 1 133 ? 9.215 -5.676 -27.453 1.00 92.44 133 ARG A O 1
ATOM 1144 N N . GLU A 1 134 ? 9.401 -7.412 -28.869 1.00 92.31 134 GLU A N 1
ATOM 1145 C CA . GLU A 1 134 ? 9.283 -8.463 -27.854 1.00 92.31 134 GLU A CA 1
ATOM 1146 C C . GLU A 1 134 ? 10.570 -8.633 -27.035 1.00 92.31 134 GLU A C 1
ATOM 1148 O O . GLU A 1 134 ? 10.508 -8.866 -25.827 1.00 92.31 134 GLU A O 1
ATOM 1153 N N . ASP A 1 135 ? 11.735 -8.500 -27.672 1.00 95.19 135 ASP A N 1
ATOM 1154 C CA . ASP A 1 135 ? 13.031 -8.764 -27.045 1.00 95.19 135 ASP A CA 1
ATOM 1155 C C . ASP A 1 135 ? 13.644 -7.540 -26.358 1.00 95.19 135 ASP A C 1
ATOM 1157 O O . ASP A 1 135 ? 14.306 -7.698 -25.333 1.00 95.19 135 ASP A O 1
ATOM 1161 N N . ALA A 1 136 ? 13.381 -6.320 -26.840 1.00 93.88 136 ALA A N 1
ATOM 1162 C CA . ALA A 1 136 ? 13.863 -5.083 -26.221 1.00 93.88 136 ALA A CA 1
ATOM 1163 C C . ALA A 1 136 ? 13.590 -4.993 -24.702 1.00 93.88 136 ALA A C 1
ATOM 1165 O O . ALA A 1 136 ? 14.548 -4.772 -23.959 1.00 93.88 136 ALA A O 1
ATOM 1166 N N . PRO A 1 137 ? 12.360 -5.223 -24.192 1.00 93.50 137 PRO A N 1
ATOM 1167 C CA . PRO A 1 137 ? 12.107 -5.150 -22.752 1.00 93.50 137 PRO A CA 1
ATOM 1168 C C . PRO A 1 137 ? 12.786 -6.281 -21.964 1.00 93.50 137 PRO A C 1
ATOM 1170 O O . PRO A 1 137 ? 13.145 -6.092 -20.803 1.00 93.50 137 PRO A O 1
ATOM 1173 N N . LYS A 1 138 ? 12.984 -7.465 -22.564 1.00 94.69 138 LYS A N 1
ATOM 1174 C CA . LYS A 1 138 ? 13.717 -8.569 -21.916 1.00 94.69 138 LYS A CA 1
ATOM 1175 C C . LYS A 1 138 ? 15.192 -8.209 -21.766 1.00 94.69 138 LYS A C 1
ATOM 1177 O O . LYS A 1 138 ? 15.773 -8.411 -20.703 1.00 94.69 138 LYS A O 1
ATOM 1182 N N . LEU A 1 139 ? 15.769 -7.641 -22.823 1.00 94.94 139 LEU A N 1
ATOM 1183 C CA . LEU A 1 139 ? 17.161 -7.220 -22.860 1.00 94.94 139 LEU A CA 1
ATOM 1184 C C . LEU A 1 139 ? 17.418 -6.052 -21.896 1.00 94.94 139 LEU A C 1
ATOM 1186 O O . LEU A 1 139 ? 18.420 -6.046 -21.187 1.00 94.94 139 LEU A O 1
ATOM 1190 N N . GLU A 1 140 ? 16.487 -5.101 -21.808 1.00 93.94 140 GLU A N 1
ATOM 1191 C CA . GLU A 1 140 ? 16.542 -4.014 -20.829 1.00 93.94 140 GLU A CA 1
ATOM 1192 C C . GLU A 1 140 ? 16.548 -4.548 -19.392 1.00 93.94 140 GLU A C 1
ATOM 1194 O O . GLU A 1 140 ? 17.402 -4.158 -18.596 1.00 93.94 140 GLU A O 1
ATOM 1199 N N . LYS A 1 141 ? 15.652 -5.491 -19.068 1.00 93.69 141 LYS A N 1
ATOM 1200 C CA . LYS A 1 141 ? 15.615 -6.138 -17.747 1.00 93.69 141 LYS A CA 1
ATOM 1201 C C . LYS A 1 141 ? 16.907 -6.888 -17.434 1.00 93.69 141 LYS A C 1
ATOM 1203 O O . LYS A 1 141 ? 17.404 -6.768 -16.317 1.00 93.69 141 LYS A O 1
ATOM 1208 N N . PHE A 1 142 ? 17.456 -7.606 -18.414 1.00 96.50 142 PHE A N 1
ATOM 1209 C CA . PHE A 1 142 ? 18.726 -8.318 -18.283 1.00 96.50 142 PHE A CA 1
ATOM 1210 C C . PHE A 1 142 ? 19.879 -7.357 -17.958 1.00 96.50 142 PHE A C 1
ATOM 1212 O O . PHE A 1 142 ? 20.562 -7.527 -16.952 1.00 96.50 142 PHE A O 1
ATOM 1219 N N . TYR A 1 143 ? 20.056 -6.289 -18.740 1.00 96.88 143 TYR A N 1
ATOM 1220 C CA . TYR A 1 143 ? 21.119 -5.315 -18.474 1.00 96.88 143 TYR A CA 1
ATOM 1221 C C . TYR A 1 143 ? 20.908 -4.534 -17.176 1.00 96.88 143 TYR A C 1
ATOM 1223 O O . TYR A 1 143 ? 21.880 -4.176 -16.512 1.00 96.88 143 TYR A O 1
ATOM 1231 N N . ALA A 1 144 ? 19.661 -4.257 -16.801 1.00 96.00 144 ALA A N 1
ATOM 1232 C CA . ALA A 1 144 ? 19.358 -3.631 -15.523 1.00 96.00 144 ALA A CA 1
ATOM 1233 C C . ALA A 1 144 ? 19.772 -4.530 -14.347 1.00 96.00 144 ALA A C 1
ATOM 1235 O O . ALA A 1 144 ? 20.395 -4.050 -13.403 1.00 96.00 144 ALA A O 1
ATOM 1236 N N . GLU A 1 145 ? 19.494 -5.833 -14.423 1.00 95.94 145 GLU A N 1
ATOM 1237 C CA . GLU A 1 145 ? 19.925 -6.809 -13.420 1.00 95.94 145 GLU A CA 1
ATOM 1238 C C . GLU A 1 145 ? 21.453 -6.897 -13.317 1.00 95.94 145 GLU A C 1
ATOM 1240 O O . GLU A 1 145 ? 21.992 -6.827 -12.214 1.00 95.94 145 GLU A O 1
ATOM 1245 N N . GLU A 1 146 ? 22.161 -6.971 -14.447 1.00 97.25 146 GLU A N 1
ATOM 1246 C CA . GLU A 1 146 ? 23.629 -7.019 -14.470 1.00 97.25 146 GLU A CA 1
ATOM 1247 C C . GLU A 1 146 ? 24.266 -5.769 -13.841 1.00 97.25 146 GLU A C 1
ATOM 1249 O O . GLU A 1 146 ? 25.223 -5.872 -13.074 1.00 97.25 146 GLU A O 1
ATOM 1254 N N . ARG A 1 147 ? 23.691 -4.580 -14.071 1.00 96.00 147 ARG A N 1
ATOM 1255 C CA . ARG A 1 147 ? 24.138 -3.342 -13.406 1.00 96.00 147 ARG A CA 1
ATOM 1256 C C . ARG A 1 147 ? 23.933 -3.392 -11.895 1.00 96.00 147 ARG A C 1
ATOM 1258 O O . ARG A 1 147 ? 24.809 -2.964 -11.149 1.00 96.00 147 ARG A O 1
ATOM 1265 N N . VAL A 1 148 ? 22.794 -3.914 -11.438 1.00 95.00 148 VAL A N 1
ATOM 1266 C CA . VAL A 1 148 ? 22.520 -4.069 -10.002 1.00 95.00 148 VAL A CA 1
ATOM 1267 C C . VAL A 1 148 ? 23.473 -5.092 -9.384 1.00 95.00 148 VAL A C 1
ATOM 1269 O O . VAL A 1 148 ? 24.020 -4.827 -8.320 1.00 95.00 148 VAL A O 1
ATOM 1272 N N . LYS A 1 149 ? 23.735 -6.224 -10.050 1.00 96.12 149 LYS A N 1
ATOM 1273 C CA . LYS A 1 149 ? 24.733 -7.213 -9.608 1.00 96.12 149 LYS A CA 1
ATOM 1274 C C . LYS A 1 149 ? 26.116 -6.590 -9.453 1.00 96.12 149 LYS A C 1
ATOM 1276 O O . LYS A 1 149 ? 26.744 -6.796 -8.421 1.00 96.12 149 LYS A O 1
ATOM 1281 N N . ALA A 1 150 ? 26.562 -5.804 -10.433 1.00 95.31 150 ALA A N 1
ATOM 1282 C CA . ALA A 1 150 ? 27.842 -5.104 -10.361 1.00 95.31 150 ALA A CA 1
ATOM 1283 C C . ALA A 1 150 ? 27.894 -4.141 -9.160 1.00 95.31 150 ALA A C 1
ATOM 1285 O O . ALA A 1 150 ? 28.826 -4.206 -8.362 1.00 95.31 150 ALA A O 1
ATOM 1286 N N . ALA A 1 151 ? 26.852 -3.328 -8.965 1.00 93.31 151 ALA A N 1
ATOM 1287 C CA . ALA A 1 151 ? 26.763 -2.405 -7.832 1.00 93.31 151 ALA A CA 1
ATOM 1288 C C . ALA A 1 151 ? 26.710 -3.119 -6.467 1.00 93.31 151 ALA A C 1
ATOM 1290 O O . ALA A 1 151 ? 27.256 -2.634 -5.478 1.00 93.31 151 ALA A O 1
ATOM 1291 N N . LEU A 1 152 ? 26.069 -4.288 -6.388 1.00 93.44 152 LEU A N 1
ATOM 1292 C CA . LEU A 1 152 ? 26.058 -5.108 -5.174 1.00 93.44 152 LEU A CA 1
ATOM 1293 C C . LEU A 1 152 ? 27.411 -5.780 -4.918 1.00 93.44 152 LEU A C 1
ATOM 1295 O O . LEU A 1 152 ? 27.827 -5.879 -3.762 1.00 93.44 152 LEU A O 1
ATOM 1299 N N . ALA A 1 153 ? 28.128 -6.185 -5.969 1.00 93.56 153 ALA A N 1
ATOM 1300 C CA . ALA A 1 153 ? 29.467 -6.755 -5.856 1.00 93.56 153 ALA A CA 1
ATOM 1301 C C . ALA A 1 153 ? 30.469 -5.748 -5.262 1.00 93.56 153 ALA A C 1
ATOM 1303 O O . ALA A 1 153 ? 31.270 -6.126 -4.407 1.00 93.56 153 ALA A O 1
ATOM 1304 N N . GLU A 1 154 ? 30.356 -4.456 -5.601 1.00 91.50 154 GLU A N 1
ATOM 1305 C CA . GLU A 1 154 ? 31.105 -3.364 -4.946 1.00 91.50 154 GLU A CA 1
ATOM 1306 C C . GLU A 1 154 ? 30.828 -3.254 -3.434 1.00 91.50 154 GLU A C 1
ATOM 1308 O O . GLU A 1 154 ? 31.561 -2.601 -2.687 1.00 91.50 154 GLU A O 1
ATOM 1313 N N . HIS A 1 155 ? 29.749 -3.869 -2.957 1.00 86.44 155 HIS A N 1
ATOM 1314 C CA . HIS A 1 155 ? 29.353 -3.914 -1.553 1.00 86.44 155 HIS A CA 1
ATOM 1315 C C . HIS A 1 155 ? 29.456 -5.314 -0.943 1.00 86.44 155 HIS A C 1
ATOM 1317 O O . HIS A 1 155 ? 28.947 -5.526 0.158 1.00 86.44 155 HIS A O 1
ATOM 1323 N N . HIS A 1 156 ? 30.136 -6.245 -1.623 1.00 92.31 156 HIS A N 1
ATOM 1324 C CA . HIS A 1 156 ? 30.299 -7.638 -1.197 1.00 92.31 156 HIS A CA 1
ATOM 1325 C C . HIS A 1 156 ? 28.961 -8.326 -0.899 1.00 92.31 156 HIS A C 1
ATOM 1327 O O . HIS A 1 156 ? 28.833 -9.076 0.069 1.00 92.31 156 HIS A O 1
ATOM 1333 N N . PHE A 1 157 ? 27.947 -8.031 -1.711 1.00 92.00 157 PHE A N 1
ATOM 1334 C CA . PHE A 1 157 ? 26.599 -8.541 -1.530 1.00 92.00 157 PHE A CA 1
ATOM 1335 C C . PHE A 1 157 ? 26.111 -9.259 -2.790 1.00 92.00 157 PHE A C 1
ATOM 1337 O O . PHE A 1 157 ? 26.405 -8.846 -3.910 1.00 92.00 157 PHE A O 1
ATOM 1344 N N . GLU A 1 158 ? 25.350 -10.337 -2.617 1.00 94.81 158 GLU A N 1
ATOM 1345 C CA . GLU A 1 158 ? 24.794 -11.111 -3.729 1.00 94.81 158 GLU A CA 1
ATOM 1346 C C . GLU A 1 158 ? 23.380 -10.641 -4.100 1.00 94.81 158 GLU A C 1
ATOM 1348 O O . GLU A 1 158 ? 22.578 -10.245 -3.251 1.00 94.81 158 GLU A O 1
ATOM 1353 N N . TYR A 1 159 ? 23.038 -10.739 -5.385 1.00 94.56 159 TYR A N 1
ATOM 1354 C CA . TYR A 1 159 ? 21.757 -10.259 -5.909 1.00 94.56 159 TYR A CA 1
ATOM 1355 C C . TYR A 1 159 ? 20.535 -11.023 -5.377 1.00 94.56 159 TYR A C 1
ATOM 1357 O O . TYR A 1 159 ? 19.542 -10.406 -4.992 1.00 94.56 159 TYR A O 1
ATOM 1365 N N . ALA A 1 160 ? 20.596 -12.357 -5.307 1.00 94.44 160 ALA A N 1
ATOM 1366 C CA . ALA A 1 160 ? 19.447 -13.159 -4.881 1.00 94.44 160 ALA A CA 1
ATOM 1367 C C . ALA A 1 160 ? 19.044 -12.901 -3.409 1.00 94.44 160 ALA A C 1
ATOM 1369 O O . ALA A 1 160 ? 17.865 -12.629 -3.158 1.00 94.44 160 ALA A O 1
ATOM 1370 N N . PRO A 1 161 ? 19.976 -12.881 -2.430 1.00 95.19 161 PRO A N 1
ATOM 1371 C CA . PRO A 1 161 ? 19.661 -12.452 -1.067 1.00 95.19 161 PRO A CA 1
ATOM 1372 C C . PRO A 1 161 ? 19.111 -11.024 -0.995 1.00 95.19 161 PRO A C 1
ATOM 1374 O O . PRO A 1 161 ? 18.205 -10.765 -0.204 1.00 95.19 161 PRO A O 1
ATOM 1377 N N . PHE A 1 162 ? 19.614 -10.109 -1.830 1.00 93.56 162 PHE A N 1
ATOM 1378 C CA . PHE A 1 162 ? 19.200 -8.701 -1.826 1.00 93.56 162 PHE A CA 1
ATOM 1379 C C . PHE A 1 162 ? 17.740 -8.565 -2.213 1.00 93.56 162 PHE A C 1
ATOM 1381 O O . PHE A 1 162 ? 16.964 -7.923 -1.505 1.00 93.56 162 PHE A O 1
ATOM 1388 N N . ARG A 1 163 ? 17.347 -9.242 -3.295 1.00 93.31 163 ARG A N 1
ATOM 1389 C CA . ARG A 1 163 ? 15.964 -9.228 -3.759 1.00 93.31 163 ARG A CA 1
ATOM 1390 C C . ARG A 1 163 ? 15.017 -9.822 -2.723 1.00 93.31 163 ARG A C 1
ATOM 1392 O O . ARG A 1 163 ? 14.022 -9.191 -2.384 1.00 93.31 163 ARG A O 1
ATOM 1399 N N . ASN A 1 164 ? 15.397 -10.954 -2.131 1.00 94.19 164 ASN A N 1
ATOM 1400 C CA . ASN A 1 164 ? 14.625 -11.589 -1.063 1.00 94.19 164 ASN A CA 1
ATOM 1401 C C . ASN A 1 164 ? 14.431 -10.666 0.153 1.00 94.19 164 ASN A C 1
ATOM 1403 O O . ASN A 1 164 ? 13.382 -10.701 0.794 1.00 94.19 164 ASN A O 1
ATOM 1407 N N . MET A 1 165 ? 15.432 -9.851 0.503 1.00 93.25 165 MET A N 1
ATOM 1408 C CA . MET A 1 165 ? 15.317 -8.880 1.597 1.00 93.25 165 MET A CA 1
ATOM 1409 C C . MET A 1 165 ? 14.418 -7.695 1.234 1.00 93.25 165 MET A C 1
ATOM 1411 O O . MET A 1 165 ? 13.629 -7.274 2.078 1.00 93.25 165 MET A O 1
ATOM 1415 N N . LEU A 1 166 ? 14.492 -7.187 -0.001 1.00 92.38 166 LEU A N 1
ATOM 1416 C CA . LEU A 1 166 ? 13.590 -6.132 -0.477 1.00 92.38 166 LEU A CA 1
ATOM 1417 C C . LEU A 1 166 ? 12.130 -6.591 -0.467 1.00 92.38 166 LEU A C 1
ATOM 1419 O O . LEU A 1 166 ? 11.266 -5.861 0.016 1.00 92.38 166 LEU A O 1
ATOM 1423 N N . ASP A 1 167 ? 11.868 -7.819 -0.912 1.00 91.31 167 ASP A N 1
ATOM 1424 C CA . ASP A 1 167 ? 10.518 -8.383 -0.940 1.00 91.31 167 ASP A CA 1
ATOM 1425 C C . ASP A 1 167 ? 9.963 -8.562 0.482 1.00 91.31 167 ASP A C 1
ATOM 1427 O O . ASP A 1 167 ? 8.826 -8.180 0.759 1.00 91.31 167 ASP A O 1
ATOM 1431 N N . LYS A 1 168 ? 10.789 -9.040 1.426 1.00 91.94 168 LYS A N 1
ATOM 1432 C CA . LYS A 1 168 ? 10.434 -9.128 2.858 1.00 91.94 168 LYS A CA 1
ATOM 1433 C C . LYS A 1 168 ? 10.186 -7.766 3.506 1.00 91.94 168 LYS A C 1
ATOM 1435 O O . LYS A 1 168 ? 9.392 -7.672 4.435 1.00 91.94 168 LYS A O 1
ATOM 1440 N N . ALA A 1 169 ? 10.868 -6.724 3.041 1.00 86.38 169 ALA A N 1
ATOM 1441 C CA . ALA A 1 169 ? 10.653 -5.352 3.488 1.00 86.38 169 ALA A CA 1
ATOM 1442 C C . ALA A 1 169 ? 9.455 -4.675 2.793 1.00 86.38 169 ALA A C 1
ATOM 1444 O O . ALA A 1 169 ? 9.193 -3.504 3.058 1.00 86.38 169 ALA A O 1
ATOM 1445 N N . HIS A 1 170 ? 8.739 -5.391 1.914 1.00 91.25 170 HIS A N 1
ATOM 1446 C CA . HIS A 1 170 ? 7.661 -4.866 1.073 1.00 91.25 170 HIS A CA 1
ATOM 1447 C C . HIS A 1 170 ? 8.097 -3.692 0.173 1.00 91.25 170 HIS A C 1
ATOM 1449 O O . HIS A 1 170 ? 7.313 -2.792 -0.125 1.00 91.25 170 HIS A O 1
ATOM 1455 N N . ILE A 1 171 ? 9.353 -3.705 -0.291 1.00 89.38 171 ILE A N 1
ATOM 1456 C CA . ILE A 1 171 ? 9.909 -2.709 -1.213 1.00 89.38 171 ILE A CA 1
ATOM 1457 C C . ILE A 1 171 ? 9.829 -3.252 -2.646 1.00 89.38 171 ILE A C 1
ATOM 1459 O O . ILE A 1 171 ? 10.672 -4.026 -3.103 1.00 89.38 171 ILE A O 1
ATOM 1463 N N . LEU A 1 172 ? 8.803 -2.818 -3.377 1.00 91.38 172 LEU A N 1
ATOM 1464 C CA . LEU A 1 172 ? 8.513 -3.252 -4.747 1.00 91.38 172 LEU A CA 1
ATOM 1465 C C . LEU A 1 172 ? 9.203 -2.346 -5.779 1.00 91.38 172 LEU A C 1
ATOM 1467 O O . LEU A 1 172 ? 8.549 -1.609 -6.511 1.00 91.38 172 LEU A O 1
ATOM 1471 N N . LEU A 1 173 ? 10.537 -2.373 -5.817 1.00 91.81 173 LEU A N 1
ATOM 1472 C CA . LEU A 1 173 ? 11.316 -1.672 -6.844 1.00 91.81 173 LEU A CA 1
ATOM 1473 C C . LEU A 1 173 ? 11.710 -2.620 -7.979 1.00 91.81 173 LEU A C 1
ATOM 1475 O O . LEU A 1 173 ? 12.171 -3.734 -7.728 1.00 91.81 173 LEU A O 1
ATOM 1479 N N . ASP A 1 174 ? 11.558 -2.164 -9.222 1.00 93.00 174 ASP A N 1
ATOM 1480 C CA . ASP A 1 174 ? 11.989 -2.898 -10.413 1.00 93.00 174 ASP A CA 1
ATOM 1481 C C . ASP A 1 174 ? 13.506 -2.824 -10.612 1.00 93.00 174 ASP A C 1
ATOM 1483 O O . ASP A 1 174 ? 14.154 -1.842 -10.241 1.00 93.00 174 ASP A O 1
ATOM 1487 N N . ASN A 1 175 ? 14.074 -3.821 -11.300 1.00 93.31 175 ASN A N 1
ATOM 1488 C CA . ASN A 1 175 ? 15.502 -3.841 -11.640 1.00 93.31 175 ASN A CA 1
ATOM 1489 C C . ASN A 1 175 ? 15.931 -2.598 -12.428 1.00 93.31 175 ASN A C 1
ATOM 1491 O O . ASN A 1 175 ? 17.039 -2.108 -12.230 1.00 93.31 175 ASN A O 1
ATOM 1495 N N . VAL A 1 176 ? 15.058 -2.055 -13.285 1.00 92.75 176 VAL A N 1
ATOM 1496 C CA . VAL A 1 176 ? 15.344 -0.831 -14.050 1.00 92.75 176 VAL A CA 1
ATOM 1497 C C . VAL A 1 176 ? 15.560 0.349 -13.103 1.00 92.75 176 VAL A C 1
ATOM 1499 O O . VAL A 1 176 ? 16.601 1.001 -13.181 1.00 92.75 176 VAL A O 1
ATOM 1502 N N . VAL A 1 177 ? 14.647 0.563 -12.152 1.00 91.50 177 VAL A N 1
ATOM 1503 C CA . VAL A 1 177 ? 14.749 1.639 -11.152 1.00 91.50 177 VAL A CA 1
ATOM 1504 C C . VAL A 1 177 ? 15.951 1.415 -10.238 1.00 91.50 177 VAL A C 1
ATOM 1506 O O . VAL A 1 177 ? 16.731 2.336 -10.020 1.00 91.50 177 VAL A O 1
ATOM 1509 N N . LEU A 1 178 ? 16.170 0.186 -9.764 1.00 92.19 178 LEU A N 1
ATOM 1510 C CA . LEU A 1 178 ? 17.340 -0.153 -8.948 1.00 92.19 178 LEU A CA 1
ATOM 1511 C C . LEU A 1 178 ? 18.653 0.113 -9.692 1.00 92.19 178 LEU A C 1
ATOM 1513 O O . LEU A 1 178 ? 19.587 0.645 -9.100 1.00 92.19 178 LEU A O 1
ATOM 1517 N N . SER A 1 179 ? 18.718 -0.197 -10.989 1.00 92.94 179 SER A N 1
ATOM 1518 C CA . SER A 1 179 ? 19.899 0.077 -11.811 1.00 92.94 179 SER A CA 1
ATOM 1519 C C . SER A 1 179 ? 20.137 1.578 -12.002 1.00 92.94 179 SER A C 1
ATOM 1521 O O . SER A 1 179 ? 21.280 2.027 -11.975 1.00 92.94 179 SER A O 1
ATOM 1523 N N . GLN A 1 180 ? 19.070 2.370 -12.145 1.00 90.31 180 GLN A N 1
ATOM 1524 C CA . GLN A 1 180 ? 19.163 3.827 -12.215 1.00 90.31 180 GLN A CA 1
ATOM 1525 C C . GLN A 1 180 ? 19.626 4.412 -10.880 1.00 90.31 180 GLN A C 1
ATOM 1527 O O . GLN A 1 180 ? 20.505 5.267 -10.876 1.00 90.31 180 GLN A O 1
ATOM 1532 N N . LEU A 1 181 ? 19.103 3.919 -9.754 1.00 89.25 181 LEU A N 1
ATOM 1533 C CA . LEU A 1 181 ? 19.564 4.317 -8.423 1.00 89.25 181 LEU A CA 1
ATOM 1534 C C . LEU A 1 181 ? 21.034 3.950 -8.211 1.00 89.25 181 LEU A C 1
ATOM 1536 O O . LEU A 1 181 ? 21.793 4.771 -7.712 1.00 89.25 181 LEU A O 1
ATOM 1540 N N . ALA A 1 182 ? 21.463 2.765 -8.643 1.00 87.56 182 ALA A N 1
ATOM 1541 C CA . ALA A 1 182 ? 22.861 2.357 -8.558 1.00 87.56 182 ALA A CA 1
ATOM 1542 C C . ALA A 1 182 ? 23.799 3.297 -9.343 1.00 87.56 182 ALA A C 1
ATOM 1544 O O . ALA A 1 182 ? 24.877 3.624 -8.855 1.00 87.56 182 ALA A O 1
ATOM 1545 N N . ILE A 1 183 ? 23.378 3.768 -10.525 1.00 85.75 183 ILE A N 1
ATOM 1546 C CA . ILE A 1 183 ? 24.181 4.668 -11.370 1.00 85.75 183 ILE A CA 1
ATOM 1547 C C . ILE A 1 183 ? 24.138 6.119 -10.872 1.00 85.75 183 ILE A C 1
ATOM 1549 O O . ILE A 1 183 ? 25.176 6.758 -10.714 1.00 85.75 183 ILE A O 1
ATOM 1553 N N . TYR A 1 184 ? 22.938 6.669 -10.685 1.00 86.25 184 TYR A N 1
ATOM 1554 C CA . TYR A 1 184 ? 22.734 8.107 -10.493 1.00 86.25 184 TYR A CA 1
ATOM 1555 C C . TYR A 1 184 ? 22.659 8.509 -9.021 1.00 86.25 184 TYR A C 1
ATOM 1557 O O . TYR A 1 184 ? 23.011 9.634 -8.668 1.00 86.25 184 TYR A O 1
ATOM 1565 N N . GLU A 1 185 ? 22.233 7.595 -8.149 1.00 77.12 185 GLU A N 1
ATOM 1566 C CA . GLU A 1 185 ? 22.021 7.857 -6.729 1.00 77.12 185 GLU A CA 1
ATOM 1567 C C . GLU A 1 185 ? 22.683 6.795 -5.835 1.00 77.12 185 GLU A C 1
ATOM 1569 O O . GLU A 1 185 ? 22.008 6.105 -5.059 1.00 77.12 185 GLU A O 1
ATOM 1574 N N . PRO A 1 186 ? 24.028 6.701 -5.827 1.00 71.56 186 PRO A N 1
ATOM 1575 C CA . PRO A 1 186 ? 24.745 5.709 -5.017 1.00 71.56 186 PRO A CA 1
ATOM 1576 C C . PRO A 1 186 ? 24.482 5.863 -3.505 1.00 71.56 186 PRO A C 1
ATOM 1578 O O . PRO A 1 186 ? 24.780 4.979 -2.702 1.00 71.56 186 PRO A O 1
ATOM 1581 N N . LYS A 1 187 ? 23.915 7.005 -3.091 1.00 65.75 187 LYS A N 1
ATOM 1582 C CA . LYS A 1 187 ? 23.468 7.267 -1.720 1.00 65.75 187 LYS A CA 1
ATOM 1583 C C . LYS A 1 187 ? 22.124 6.606 -1.397 1.00 65.75 187 LYS A C 1
ATOM 1585 O O . LYS A 1 187 ? 21.971 6.168 -0.267 1.00 65.75 187 LYS A O 1
ATOM 1590 N N . THR A 1 188 ? 21.191 6.530 -2.347 1.00 62.00 188 THR A N 1
ATOM 1591 C CA . THR A 1 188 ? 19.824 6.002 -2.162 1.00 62.00 188 THR A CA 1
ATOM 1592 C C . THR A 1 188 ? 19.789 4.479 -2.280 1.00 62.00 188 THR A C 1
ATOM 1594 O O . THR A 1 188 ? 19.074 3.818 -1.533 1.00 62.00 188 THR A O 1
ATOM 1597 N N . PHE A 1 189 ? 20.655 3.899 -3.121 1.00 54.03 189 PHE A N 1
ATOM 1598 C CA . PHE A 1 189 ? 20.898 2.447 -3.173 1.00 54.03 189 PHE A CA 1
ATOM 1599 C C . PHE A 1 189 ? 21.419 1.873 -1.832 1.00 54.03 189 PHE A C 1
ATOM 1601 O O . PHE A 1 189 ? 21.422 0.670 -1.587 1.00 54.03 189 PHE A O 1
ATOM 1608 N N . LYS A 1 190 ? 21.829 2.755 -0.917 1.00 59.62 190 LYS A N 1
ATOM 1609 C CA . LYS A 1 190 ? 22.426 2.468 0.382 1.00 59.62 190 LYS A CA 1
ATOM 1610 C C . LYS A 1 190 ? 21.495 2.971 1.491 1.00 59.62 190 LYS A C 1
ATOM 1612 O O . LYS A 1 190 ? 21.445 4.158 1.776 1.00 59.62 190 LYS A O 1
ATOM 1617 N N . TRP A 1 191 ? 20.813 2.063 2.194 1.00 60.59 191 TRP A N 1
ATOM 1618 C CA . TRP A 1 191 ? 19.768 2.410 3.182 1.00 60.59 191 TRP A CA 1
ATOM 1619 C C . TRP A 1 191 ? 20.229 3.219 4.420 1.00 60.59 191 TRP A C 1
ATOM 1621 O O . TRP A 1 191 ? 19.411 3.608 5.252 1.00 60.59 191 TRP A O 1
ATOM 1631 N N . GLN A 1 192 ? 21.533 3.478 4.574 1.00 54.28 192 GLN A N 1
ATOM 1632 C CA . GLN A 1 192 ? 22.109 4.142 5.744 1.00 54.28 192 GLN A CA 1
ATOM 1633 C C . GLN A 1 192 ? 23.034 5.288 5.310 1.00 54.28 192 GLN A C 1
ATOM 1635 O O . GLN A 1 192 ? 24.061 5.079 4.652 1.00 54.28 192 GLN A O 1
ATOM 1640 N N . TYR A 1 193 ? 22.651 6.512 5.678 1.00 54.47 193 TYR A N 1
ATOM 1641 C CA . TYR A 1 193 ? 23.293 7.746 5.226 1.00 54.47 193 TYR A CA 1
ATOM 1642 C C . TYR A 1 193 ? 24.500 8.157 6.088 1.00 54.47 193 TYR A C 1
ATOM 1644 O O . TYR A 1 193 ? 24.516 7.978 7.304 1.00 54.47 193 TYR A O 1
ATOM 1652 N N . GLY A 1 194 ? 25.494 8.786 5.449 1.00 58.75 194 GLY A N 1
ATOM 1653 C CA . GLY A 1 194 ? 26.547 9.570 6.111 1.00 58.75 194 GLY A CA 1
ATOM 1654 C C . GLY A 1 194 ? 27.373 8.828 7.172 1.00 58.75 194 GLY A C 1
ATOM 1655 O O . GLY A 1 194 ? 27.646 7.630 7.057 1.00 58.75 194 GLY A O 1
ATOM 1656 N N . SER A 1 195 ? 27.776 9.557 8.218 1.00 58.22 195 SER A N 1
ATOM 1657 C CA . SER A 1 195 ? 28.528 9.004 9.355 1.00 58.22 195 SER A CA 1
ATOM 1658 C C . SER A 1 195 ? 27.738 7.951 10.137 1.00 58.22 195 SER A C 1
ATOM 1660 O O . SER A 1 195 ? 28.344 7.145 10.842 1.00 58.22 195 SER A O 1
ATOM 1662 N N . GLU A 1 196 ? 26.409 7.906 9.986 1.00 63.56 196 GLU A N 1
ATOM 1663 C CA . GLU A 1 196 ? 25.553 6.903 10.623 1.00 63.56 196 GLU A CA 1
ATOM 1664 C C . GLU A 1 196 ? 25.779 5.495 10.062 1.00 63.56 196 GLU A C 1
ATOM 1666 O O . GLU A 1 196 ? 25.492 4.541 10.775 1.00 63.56 196 GLU A O 1
ATOM 1671 N N . ARG A 1 197 ? 26.326 5.341 8.842 1.00 57.03 197 ARG A N 1
ATOM 1672 C CA . ARG A 1 197 ? 26.779 4.034 8.319 1.00 57.03 197 ARG A CA 1
ATOM 1673 C C . ARG A 1 197 ? 28.245 3.759 8.619 1.00 57.03 197 ARG A C 1
ATOM 1675 O O . ARG A 1 197 ? 28.605 2.644 8.970 1.00 57.03 197 ARG A O 1
ATOM 1682 N N . THR A 1 198 ? 29.106 4.740 8.367 1.00 65.12 198 THR A N 1
ATOM 1683 C CA . THR A 1 198 ? 30.558 4.508 8.340 1.00 65.12 198 THR A CA 1
ATOM 1684 C C . THR A 1 198 ? 31.170 4.466 9.728 1.00 65.12 198 THR A C 1
ATOM 1686 O O . THR A 1 198 ? 32.185 3.807 9.926 1.00 65.12 198 THR A O 1
ATOM 1689 N N . THR A 1 199 ? 30.558 5.146 10.699 1.00 78.25 199 THR A N 1
ATOM 1690 C CA . THR A 1 199 ? 31.048 5.153 12.074 1.00 78.25 199 THR A CA 1
ATOM 1691 C C . THR A 1 199 ? 30.185 4.255 12.945 1.00 78.25 199 THR A C 1
ATOM 1693 O O . THR A 1 199 ? 28.961 4.388 12.990 1.00 78.25 199 THR A O 1
ATOM 1696 N N . VAL A 1 200 ? 30.844 3.391 13.716 1.00 75.81 200 VAL A N 1
ATOM 1697 C CA . VAL A 1 200 ? 30.203 2.501 14.695 1.00 75.81 200 VAL A CA 1
ATOM 1698 C C . VAL A 1 200 ? 29.299 3.295 15.651 1.00 75.81 200 VAL A C 1
ATOM 1700 O O . VAL A 1 200 ? 28.165 2.912 15.929 1.00 75.81 200 VAL A O 1
ATOM 1703 N N . ARG A 1 201 ? 29.758 4.476 16.088 1.00 78.81 201 ARG A N 1
ATOM 1704 C CA . ARG A 1 201 ? 29.001 5.370 16.977 1.00 78.81 201 ARG A CA 1
ATOM 1705 C C . ARG A 1 201 ? 27.717 5.906 16.336 1.00 78.81 201 ARG A C 1
ATOM 1707 O O . ARG A 1 201 ? 26.699 6.016 17.018 1.00 78.81 201 ARG A O 1
ATOM 1714 N N . GLY A 1 202 ? 27.763 6.271 15.055 1.00 74.81 202 GLY A N 1
ATOM 1715 C CA . GLY A 1 202 ? 26.590 6.724 14.311 1.00 74.81 202 GLY A CA 1
ATOM 1716 C C . GLY A 1 202 ? 25.578 5.595 14.099 1.00 74.81 202 GLY A C 1
ATOM 1717 O O . GLY A 1 202 ? 24.385 5.797 14.334 1.00 74.81 202 GLY A O 1
ATOM 1718 N N . GLY A 1 203 ? 26.069 4.395 13.772 1.00 71.94 203 GLY A N 1
ATOM 1719 C CA . GLY A 1 203 ? 25.256 3.189 13.607 1.00 71.94 203 GLY A CA 1
ATOM 1720 C C . GLY A 1 203 ? 24.466 2.834 14.864 1.00 71.94 203 GLY A C 1
ATOM 1721 O O . GLY A 1 203 ? 23.241 2.739 14.804 1.00 71.94 203 GLY A O 1
ATOM 1722 N N . TYR A 1 204 ? 25.128 2.753 16.024 1.00 79.94 204 TYR A N 1
ATOM 1723 C CA . TYR A 1 204 ? 24.455 2.428 17.290 1.00 79.94 204 TYR A CA 1
ATOM 1724 C C . TYR A 1 204 ? 23.388 3.453 17.693 1.00 79.94 204 TYR A C 1
ATOM 1726 O O . TYR A 1 204 ? 22.310 3.084 18.158 1.00 79.94 204 TYR A O 1
ATOM 1734 N N . ARG A 1 205 ? 23.634 4.752 17.475 1.00 78.69 205 ARG A N 1
ATOM 1735 C CA . ARG A 1 205 ? 22.626 5.794 17.747 1.00 78.69 205 ARG A CA 1
ATOM 1736 C C . ARG A 1 205 ? 21.379 5.608 16.891 1.00 78.69 205 ARG A C 1
ATOM 1738 O O . ARG A 1 205 ? 20.267 5.759 17.395 1.00 78.69 205 ARG A O 1
ATOM 1745 N N . LYS A 1 206 ? 21.559 5.298 15.605 1.00 76.69 206 LYS A N 1
ATOM 1746 C CA . LYS A 1 206 ? 20.446 5.094 14.677 1.00 76.69 206 LYS A CA 1
ATOM 1747 C C . LYS A 1 206 ? 19.677 3.818 14.998 1.00 76.69 206 LYS A C 1
ATOM 1749 O O . LYS A 1 206 ? 18.452 3.853 15.039 1.00 76.69 206 LYS A O 1
ATOM 1754 N N . GLN A 1 207 ? 20.393 2.739 15.302 1.00 76.31 207 GLN A N 1
ATOM 1755 C CA . GLN A 1 207 ? 19.818 1.466 15.720 1.00 76.31 207 GLN A CA 1
ATOM 1756 C C . GLN A 1 207 ? 18.955 1.623 16.983 1.00 76.31 207 GLN A C 1
ATOM 1758 O O . GLN A 1 207 ? 17.809 1.184 16.997 1.00 76.31 207 GLN A O 1
ATOM 1763 N N . ASN A 1 208 ? 19.447 2.333 18.003 1.00 82.50 208 ASN A N 1
ATOM 1764 C CA . ASN A 1 208 ? 18.675 2.597 19.220 1.00 82.50 208 ASN A CA 1
ATOM 1765 C C . ASN A 1 208 ? 17.404 3.412 18.942 1.00 82.50 208 ASN A C 1
ATOM 1767 O O . ASN A 1 208 ? 16.339 3.073 19.455 1.00 82.50 208 ASN A O 1
ATOM 1771 N N . LYS A 1 209 ? 17.485 4.445 18.088 1.00 79.31 209 LYS A N 1
ATOM 1772 C CA . LYS A 1 209 ? 16.299 5.207 17.658 1.00 79.31 209 LYS A CA 1
ATOM 1773 C C . LYS A 1 209 ? 15.287 4.320 16.938 1.00 79.31 209 LYS A C 1
ATOM 1775 O O . LYS A 1 209 ? 14.101 4.408 17.230 1.00 79.31 209 LYS A O 1
ATOM 1780 N N . LEU A 1 210 ? 15.750 3.449 16.041 1.00 77.94 210 LEU A N 1
ATOM 1781 C CA . LEU A 1 210 ? 14.892 2.509 15.323 1.00 77.94 210 LEU A CA 1
ATOM 1782 C C . LEU A 1 210 ? 14.166 1.573 16.297 1.00 77.94 210 LEU A C 1
ATOM 1784 O O . LEU A 1 210 ? 12.954 1.411 16.198 1.00 77.94 210 LEU A O 1
ATOM 1788 N N . PHE A 1 211 ? 14.885 1.004 17.270 1.00 82.62 211 PHE A N 1
ATOM 1789 C CA . PHE A 1 211 ? 14.279 0.160 18.298 1.00 82.62 211 PHE A CA 1
ATOM 1790 C C . PHE A 1 211 ? 13.239 0.916 19.126 1.00 82.62 211 PHE A C 1
ATOM 1792 O O . PHE A 1 211 ? 12.164 0.379 19.372 1.00 82.62 211 PHE A O 1
ATOM 1799 N N . HIS A 1 212 ? 13.509 2.168 19.505 1.00 85.94 212 HIS A N 1
ATOM 1800 C CA . HIS A 1 212 ? 12.523 2.996 20.201 1.00 85.94 212 HIS A CA 1
ATOM 1801 C C . HIS A 1 212 ? 11.282 3.260 19.345 1.00 85.94 212 HIS A C 1
ATOM 1803 O O . HIS A 1 212 ? 10.174 3.056 19.831 1.00 85.94 212 HIS A O 1
ATOM 1809 N N . TYR A 1 213 ? 11.443 3.630 18.071 1.00 88.12 213 TYR A N 1
ATOM 1810 C CA . TYR A 1 213 ? 10.307 3.846 17.173 1.00 88.12 213 TYR A CA 1
ATOM 1811 C C . TYR A 1 213 ? 9.490 2.578 16.939 1.00 88.12 213 TYR A C 1
ATOM 1813 O O . TYR A 1 213 ? 8.268 2.651 16.944 1.00 88.12 213 TYR A O 1
ATOM 1821 N N . MET A 1 214 ? 10.127 1.412 16.809 1.00 81.12 214 MET A N 1
ATOM 1822 C CA . MET A 1 214 ? 9.402 0.144 16.698 1.00 81.12 214 MET A CA 1
ATOM 1823 C C . MET A 1 214 ? 8.604 -0.174 17.966 1.00 81.12 214 MET A C 1
ATOM 1825 O O . MET A 1 214 ? 7.472 -0.643 17.869 1.00 81.12 214 MET A O 1
ATOM 1829 N N . THR A 1 215 ? 9.154 0.096 19.153 1.00 87.94 215 THR A N 1
ATOM 1830 C CA . THR A 1 215 ? 8.414 -0.066 20.413 1.00 87.94 215 THR A CA 1
ATOM 1831 C C . THR A 1 215 ? 7.241 0.909 20.492 1.00 87.94 215 THR A C 1
ATOM 1833 O O . THR A 1 215 ? 6.125 0.475 20.760 1.00 87.94 215 THR A O 1
ATOM 1836 N N . MET A 1 216 ? 7.456 2.191 20.174 1.00 88.00 216 MET A N 1
ATOM 1837 C CA . MET A 1 216 ? 6.386 3.196 20.121 1.00 88.00 216 MET A CA 1
ATOM 1838 C C . MET A 1 216 ? 5.285 2.789 19.136 1.00 88.00 216 MET A C 1
ATOM 1840 O O . MET A 1 216 ? 4.112 2.806 19.483 1.00 88.00 216 MET A O 1
ATOM 1844 N N . GLN A 1 217 ? 5.651 2.330 17.937 1.00 89.25 217 GLN A N 1
ATOM 1845 C CA . GLN A 1 217 ? 4.697 1.889 16.924 1.00 89.25 217 GLN A CA 1
ATOM 1846 C C . GLN A 1 217 ? 3.859 0.694 17.397 1.00 89.25 217 GLN A C 1
ATOM 1848 O O . GLN A 1 217 ? 2.661 0.654 17.135 1.00 89.25 217 GLN A O 1
ATOM 1853 N N . ARG A 1 218 ? 4.456 -0.265 18.119 1.00 87.75 218 ARG A N 1
ATOM 1854 C CA . ARG A 1 218 ? 3.720 -1.391 18.723 1.00 87.75 218 ARG A CA 1
ATOM 1855 C C . ARG A 1 218 ? 2.740 -0.931 19.802 1.00 87.75 218 ARG A C 1
ATOM 1857 O O . ARG A 1 218 ? 1.663 -1.505 19.912 1.00 87.75 218 ARG A O 1
ATOM 1864 N N . GLU A 1 219 ? 3.102 0.084 20.585 1.00 88.06 219 GLU A N 1
ATOM 1865 C CA . GLU A 1 219 ? 2.223 0.663 21.609 1.00 88.06 219 GLU A CA 1
ATOM 1866 C C . GLU A 1 219 ? 1.092 1.509 21.005 1.00 88.06 219 GLU A C 1
ATOM 1868 O O . GLU A 1 219 ? -0.024 1.510 21.528 1.00 88.06 219 GLU A O 1
ATOM 1873 N N . ASP A 1 220 ? 1.367 2.229 19.917 1.00 90.69 220 ASP A N 1
ATOM 1874 C CA . ASP A 1 220 ? 0.432 3.177 19.310 1.00 90.69 220 ASP A CA 1
ATOM 1875 C C . ASP A 1 220 ? -0.511 2.531 18.291 1.00 90.69 220 ASP A C 1
ATOM 1877 O O . ASP A 1 220 ? -1.663 2.952 18.202 1.00 90.69 220 ASP A O 1
ATOM 1881 N N . ALA A 1 221 ? -0.089 1.474 17.588 1.00 90.12 221 ALA A N 1
ATOM 1882 C CA . ALA A 1 221 ? -0.9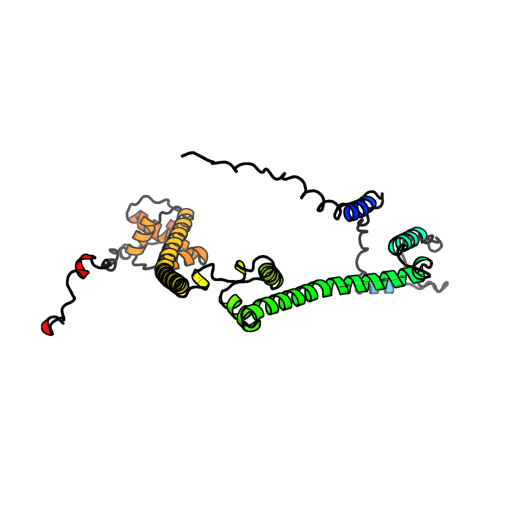29 0.738 16.639 1.00 90.12 221 ALA A CA 1
ATOM 1883 C C . ALA A 1 221 ? -2.320 0.353 17.198 1.00 90.12 221 ALA A C 1
ATOM 1885 O O . ALA A 1 221 ? -3.316 0.732 16.577 1.00 90.12 221 ALA A O 1
ATOM 1886 N N . PRO A 1 222 ? -2.448 -0.297 18.376 1.00 91.00 222 PRO A N 1
ATOM 1887 C CA . PRO A 1 222 ? -3.763 -0.648 18.919 1.00 91.00 222 PRO A CA 1
ATOM 1888 C C . PRO A 1 222 ? -4.578 0.572 19.378 1.00 91.00 222 PRO A C 1
ATOM 1890 O O . PRO A 1 222 ? -5.807 0.526 19.377 1.00 91.00 222 PRO A O 1
ATOM 1893 N N . LYS A 1 223 ? -3.935 1.680 19.781 1.00 91.75 223 LYS A N 1
ATOM 1894 C CA . LYS A 1 223 ? -4.646 2.923 20.144 1.00 91.75 223 LYS A CA 1
ATOM 1895 C C . LYS A 1 223 ? -5.233 3.585 18.902 1.00 91.75 223 LYS A C 1
ATOM 1897 O O . LYS A 1 223 ? -6.386 4.008 18.917 1.00 91.75 223 LYS A O 1
ATOM 1902 N N . LEU A 1 224 ? -4.437 3.641 17.836 1.00 93.38 224 LEU A N 1
ATOM 1903 C CA . LEU A 1 224 ? -4.820 4.206 16.551 1.00 93.38 224 LEU A CA 1
ATOM 1904 C C . LEU A 1 224 ? -5.960 3.398 15.913 1.00 93.38 224 LEU A C 1
ATOM 1906 O O . LEU A 1 224 ? -6.911 3.975 15.397 1.00 93.38 224 LEU A O 1
ATOM 1910 N N . GLU A 1 225 ? -5.903 2.067 16.005 1.00 94.44 225 GLU A N 1
ATOM 1911 C CA . GLU A 1 225 ? -6.976 1.184 15.544 1.00 94.44 225 GLU A CA 1
ATOM 1912 C C . GLU A 1 225 ? -8.294 1.453 16.281 1.00 94.44 225 GLU A C 1
ATOM 1914 O O . GLU A 1 225 ? -9.328 1.634 15.637 1.00 94.44 225 GLU A O 1
ATOM 1919 N N . LYS A 1 226 ? -8.259 1.561 17.617 1.00 93.38 226 LYS A N 1
ATOM 1920 C CA . LYS A 1 226 ? -9.441 1.908 18.425 1.00 93.38 226 LYS A CA 1
ATOM 1921 C C . LYS A 1 226 ? -10.009 3.281 18.066 1.00 93.38 226 LYS A C 1
ATOM 1923 O O . LYS A 1 226 ? -11.226 3.415 17.969 1.00 93.38 226 LYS A O 1
ATOM 1928 N N . PHE A 1 227 ? -9.140 4.267 17.842 1.00 95.88 227 PHE A N 1
ATOM 1929 C CA . PHE A 1 227 ? -9.533 5.611 17.421 1.00 95.88 227 PHE A CA 1
ATOM 1930 C C . PHE A 1 227 ? -10.255 5.592 16.066 1.00 95.88 227 PHE A C 1
ATOM 1932 O O . PHE A 1 227 ? -11.374 6.083 15.957 1.00 95.88 227 PHE A O 1
ATOM 1939 N N . TYR A 1 228 ? -9.676 4.953 15.044 1.00 97.31 228 TYR A N 1
ATOM 1940 C CA . TYR A 1 228 ? -10.327 4.862 13.733 1.00 97.31 228 TYR A CA 1
ATOM 1941 C C . TYR A 1 228 ? -11.604 4.025 13.752 1.00 97.31 228 TYR A C 1
ATOM 1943 O O . TYR A 1 228 ? -12.538 4.322 13.010 1.00 97.31 228 TYR A O 1
ATOM 1951 N N . ALA A 1 229 ? -11.665 2.983 14.580 1.00 97.38 229 ALA A N 1
ATOM 1952 C CA . ALA A 1 229 ? -12.884 2.208 14.758 1.00 97.38 229 ALA A CA 1
ATOM 1953 C C . ALA A 1 229 ? -14.020 3.070 15.336 1.00 97.38 229 ALA A C 1
ATOM 1955 O O . ALA A 1 229 ? -15.141 3.007 14.839 1.00 97.38 229 ALA A O 1
ATOM 1956 N N . GLU A 1 230 ? -13.729 3.920 16.325 1.00 97.06 230 GLU A N 1
ATOM 1957 C CA . GLU A 1 230 ? -14.699 4.872 16.878 1.00 97.06 230 GLU A CA 1
ATOM 1958 C C . GLU A 1 230 ? -15.188 5.881 15.828 1.00 97.06 230 GLU A C 1
ATOM 1960 O O . GLU A 1 230 ? -16.393 6.081 15.693 1.00 97.06 230 GLU A O 1
ATOM 1965 N N . GLU A 1 231 ? -14.279 6.471 15.047 1.00 98.00 231 GLU A N 1
ATOM 1966 C CA . GLU A 1 231 ? -14.639 7.424 13.986 1.00 98.00 231 GLU A CA 1
ATOM 1967 C C . GLU A 1 231 ? -15.538 6.792 12.911 1.00 98.00 231 GLU A C 1
ATOM 1969 O O . GLU A 1 231 ? -16.511 7.403 12.471 1.00 98.00 231 GLU A O 1
ATOM 1974 N N . ARG A 1 232 ? -15.285 5.531 12.539 1.00 98.19 232 ARG A N 1
ATOM 1975 C CA . ARG A 1 232 ? -16.156 4.786 11.611 1.00 98.19 232 ARG A CA 1
ATOM 1976 C C . ARG A 1 232 ? -17.549 4.553 12.187 1.00 98.19 232 ARG A C 1
ATOM 1978 O O . ARG A 1 232 ? -18.532 4.711 11.471 1.00 98.19 232 ARG A O 1
ATOM 1985 N N . VAL A 1 233 ? -17.644 4.201 13.471 1.00 97.69 233 VAL A N 1
ATOM 1986 C CA . VAL A 1 233 ? -18.941 4.022 14.142 1.00 97.69 233 VAL A CA 1
ATOM 1987 C C . VAL A 1 233 ? -19.689 5.353 14.223 1.00 97.69 233 VAL A C 1
ATOM 1989 O O . VAL A 1 233 ? -20.877 5.382 13.922 1.00 97.69 233 VAL A O 1
ATOM 1992 N N . LYS A 1 234 ? -19.018 6.465 14.555 1.00 97.75 234 LYS A N 1
ATOM 1993 C CA . LYS A 1 234 ? -19.630 7.807 14.535 1.00 97.75 234 LYS A CA 1
ATOM 1994 C C . LYS A 1 234 ? -20.200 8.151 13.161 1.00 97.75 234 LYS A C 1
ATOM 1996 O O . LYS A 1 234 ? -21.327 8.629 13.087 1.00 97.75 234 LYS A O 1
ATOM 2001 N N . ALA A 1 235 ? -19.452 7.877 12.092 1.00 98.06 235 ALA A N 1
ATOM 2002 C CA . ALA A 1 235 ? -19.921 8.098 10.728 1.00 98.06 235 ALA A CA 1
ATOM 2003 C C . ALA A 1 235 ? -21.165 7.248 10.405 1.00 98.06 235 ALA A C 1
ATOM 2005 O O . ALA A 1 235 ? -22.162 7.790 9.940 1.00 98.06 235 ALA A O 1
ATOM 2006 N N . ALA A 1 236 ? -21.150 5.953 10.738 1.00 97.81 236 ALA A N 1
ATOM 2007 C CA . ALA A 1 236 ? -22.292 5.060 10.521 1.00 97.81 236 ALA A CA 1
ATOM 2008 C C . ALA A 1 236 ? -23.534 5.460 11.343 1.00 97.81 236 ALA A C 1
ATOM 2010 O O . ALA A 1 236 ? -24.665 5.345 10.882 1.00 97.81 236 ALA A O 1
ATOM 2011 N N . LEU A 1 237 ? -23.347 5.963 12.566 1.00 96.69 237 LEU A N 1
ATOM 2012 C CA . LEU A 1 237 ? -24.445 6.472 13.391 1.00 96.69 237 LEU A CA 1
ATOM 2013 C C . LEU A 1 237 ? -25.036 7.776 12.840 1.00 96.69 237 LEU A C 1
ATOM 2015 O O . LEU A 1 237 ? -26.251 7.973 12.915 1.00 96.69 237 LEU A O 1
ATOM 2019 N N . ALA A 1 238 ? -24.204 8.635 12.245 1.00 95.88 238 ALA A N 1
ATOM 2020 C CA . ALA A 1 238 ? -24.657 9.870 11.613 1.00 95.88 238 ALA A CA 1
ATOM 2021 C C . ALA A 1 238 ? -25.594 9.602 10.421 1.00 95.88 238 ALA A C 1
ATOM 2023 O O . ALA A 1 238 ? -26.572 10.332 10.248 1.00 95.88 238 ALA A O 1
ATOM 2024 N N . GLU A 1 239 ? -25.361 8.526 9.658 1.00 95.31 239 GLU A N 1
ATOM 2025 C CA . GLU A 1 239 ? -26.278 8.063 8.599 1.00 95.31 239 GLU A CA 1
ATOM 2026 C C . GLU A 1 239 ? -27.663 7.684 9.145 1.00 95.31 239 GLU A C 1
ATOM 2028 O O . GLU A 1 239 ? -28.667 7.801 8.446 1.00 95.31 239 GLU A O 1
ATOM 2033 N N . HIS A 1 240 ? -27.726 7.264 10.409 1.00 94.12 240 HIS A N 1
ATOM 2034 C CA . HIS A 1 240 ? -28.953 6.861 11.085 1.00 94.12 240 HIS A CA 1
ATOM 2035 C C . HIS A 1 240 ? -29.525 7.921 12.023 1.00 94.12 240 HIS A C 1
ATOM 2037 O O . HIS A 1 240 ? -30.398 7.593 12.827 1.00 94.12 240 HIS A O 1
ATOM 2043 N N . HIS A 1 241 ? -29.091 9.181 11.982 1.00 93.94 241 HIS A N 1
ATOM 2044 C CA . HIS A 1 241 ? -29.769 10.176 12.816 1.00 93.94 241 HIS A CA 1
ATOM 2045 C C . HIS A 1 241 ? -29.346 10.153 14.288 1.00 93.94 241 HIS A C 1
ATOM 2047 O O . HIS A 1 241 ? -30.114 10.636 15.120 1.00 93.94 241 HIS A O 1
ATOM 2053 N N . PHE A 1 242 ? -28.231 9.502 14.646 1.00 94.62 242 PHE A N 1
ATOM 2054 C CA . PHE A 1 242 ? -27.945 9.150 16.038 1.00 94.62 242 PHE A CA 1
ATOM 2055 C C . PHE A 1 242 ? -26.522 9.504 16.477 1.00 94.62 242 PHE A C 1
ATOM 2057 O O . PHE A 1 242 ? -25.576 9.466 15.694 1.00 94.62 242 PHE A O 1
ATOM 2064 N N . GLU A 1 243 ? -26.364 9.857 17.752 1.00 94.88 243 GLU A N 1
ATOM 2065 C CA . GLU A 1 243 ? -25.076 10.256 18.321 1.00 94.88 243 GLU A CA 1
ATOM 2066 C C . GLU A 1 243 ? -24.379 9.095 19.044 1.00 94.88 243 GLU A C 1
ATOM 2068 O O . GLU A 1 243 ? -25.006 8.231 19.660 1.00 94.88 243 GLU A O 1
ATOM 2073 N N . TYR A 1 244 ? -23.045 9.107 19.039 1.00 95.44 244 TYR A N 1
ATOM 2074 C CA . TYR A 1 244 ? -22.230 8.029 19.607 1.00 95.44 244 TYR A CA 1
ATOM 2075 C C . TYR A 1 244 ? -22.322 7.898 21.136 1.00 95.44 244 TYR A C 1
ATOM 2077 O O . TYR A 1 244 ? -22.411 6.786 21.656 1.00 95.44 244 TYR A O 1
ATOM 2085 N N . ALA A 1 245 ? -22.325 9.012 21.875 1.00 93.25 245 ALA A N 1
ATOM 2086 C CA . ALA A 1 245 ? -22.394 8.987 23.338 1.00 93.25 245 ALA A CA 1
ATOM 2087 C C . ALA A 1 245 ? -23.689 8.336 23.879 1.00 93.25 245 ALA A C 1
ATOM 2089 O O . ALA A 1 245 ? -23.586 7.420 24.703 1.00 93.25 245 ALA A O 1
ATOM 2090 N N . PRO A 1 246 ? -24.904 8.730 23.434 1.00 93.06 246 PRO A N 1
ATOM 2091 C CA . PRO A 1 246 ? -26.129 8.064 23.868 1.00 93.06 246 PRO A CA 1
ATOM 2092 C C . PRO A 1 246 ? -26.204 6.616 23.379 1.00 93.06 246 PRO A C 1
ATOM 2094 O O . PRO A 1 246 ? -26.585 5.761 24.175 1.00 93.06 246 PRO A O 1
ATOM 2097 N N . PHE A 1 247 ? -25.768 6.321 22.147 1.00 95.19 247 PHE A N 1
ATOM 2098 C CA . PHE A 1 247 ? -25.688 4.955 21.619 1.00 95.19 247 PHE A CA 1
ATOM 2099 C C . PHE A 1 247 ? -24.876 4.031 22.527 1.00 95.19 247 PHE A C 1
ATOM 2101 O O . PHE A 1 247 ? -25.355 2.975 22.943 1.00 95.19 247 PHE A O 1
ATOM 2108 N N . ARG A 1 248 ? -23.664 4.454 22.906 1.00 94.56 248 ARG A N 1
ATOM 2109 C CA . ARG A 1 248 ? -22.786 3.636 23.744 1.00 94.56 248 ARG A CA 1
ATOM 2110 C C . ARG A 1 248 ? -23.351 3.434 25.146 1.00 94.56 248 ARG A C 1
ATOM 2112 O O . ARG A 1 248 ? -23.312 2.323 25.660 1.00 94.56 248 ARG A O 1
ATOM 2119 N N . ASN A 1 249 ? -23.929 4.484 25.725 1.00 91.81 249 ASN A N 1
ATOM 2120 C CA . ASN A 1 249 ? -24.574 4.405 27.033 1.00 91.81 249 ASN A CA 1
ATOM 2121 C C . ASN A 1 249 ? -25.777 3.445 27.029 1.00 91.81 249 ASN A C 1
ATOM 2123 O O . ASN A 1 249 ? -25.984 2.752 28.021 1.00 91.81 249 ASN A O 1
ATOM 2127 N N . MET A 1 250 ? -26.560 3.393 25.943 1.00 92.31 250 MET A N 1
ATOM 2128 C CA . MET A 1 250 ? -27.674 2.443 25.817 1.00 92.31 250 MET A CA 1
ATOM 2129 C C . MET A 1 250 ? -27.186 1.001 25.686 1.00 92.31 250 MET A C 1
ATOM 2131 O O . MET A 1 250 ? -27.717 0.126 26.362 1.00 92.31 250 MET A O 1
ATOM 2135 N N . LEU A 1 251 ? -26.144 0.754 24.885 1.00 93.62 251 LEU A N 1
ATOM 2136 C CA . LEU A 1 251 ? -25.541 -0.580 24.781 1.00 93.62 251 LEU A CA 1
ATOM 2137 C C . LEU A 1 251 ? -24.980 -1.069 26.123 1.00 93.62 251 LEU A C 1
ATOM 2139 O O . LEU A 1 251 ? -25.207 -2.220 26.493 1.00 93.62 251 LEU A O 1
ATOM 2143 N N . ASP A 1 252 ? -24.301 -0.191 26.869 1.00 91.44 252 ASP A N 1
ATOM 2144 C CA . ASP A 1 252 ? -23.757 -0.521 28.191 1.00 91.44 252 ASP A CA 1
ATOM 2145 C C . ASP A 1 252 ? -24.886 -0.872 29.190 1.00 91.44 252 ASP A C 1
ATOM 2147 O O . ASP A 1 252 ? -24.720 -1.782 30.004 1.00 91.44 252 ASP A O 1
ATOM 2151 N N . LYS A 1 253 ? -26.047 -0.199 29.110 1.00 90.25 253 LYS A N 1
ATOM 2152 C CA . LYS A 1 253 ? -27.246 -0.491 29.926 1.00 90.25 253 LYS A CA 1
ATOM 2153 C C . LYS A 1 253 ? -27.982 -1.766 29.516 1.00 90.25 253 LYS A C 1
ATOM 2155 O O . LYS A 1 253 ? -28.507 -2.451 30.384 1.00 90.25 253 LYS A O 1
ATOM 2160 N N . ALA A 1 254 ? -27.990 -2.087 28.222 1.00 90.19 254 ALA A N 1
ATOM 2161 C CA . ALA A 1 254 ? -28.514 -3.345 27.686 1.00 90.19 254 ALA A CA 1
ATOM 2162 C C . ALA A 1 254 ? -27.599 -4.548 27.988 1.00 90.19 254 ALA A C 1
ATOM 2164 O O . ALA A 1 254 ? -27.878 -5.661 27.550 1.00 90.19 254 ALA A O 1
ATOM 2165 N N . HIS A 1 255 ? -26.467 -4.323 28.670 1.00 89.06 255 HIS A N 1
ATOM 2166 C CA . HIS A 1 255 ? -25.418 -5.315 28.904 1.00 89.06 255 HIS A CA 1
ATOM 2167 C C . HIS A 1 255 ? -24.812 -5.907 27.614 1.00 89.06 255 HIS A C 1
ATOM 2169 O O . HIS A 1 255 ? -24.282 -7.018 27.616 1.00 89.06 255 HIS A O 1
ATOM 2175 N N . ILE A 1 256 ? -24.821 -5.144 26.514 1.00 91.19 256 ILE A N 1
ATOM 2176 C CA . ILE A 1 256 ? -24.226 -5.537 25.231 1.00 91.19 256 ILE A CA 1
ATOM 2177 C C . ILE A 1 256 ? -22.782 -5.019 25.162 1.00 91.19 256 ILE A C 1
ATOM 2179 O O . ILE A 1 256 ? -22.506 -3.883 24.770 1.00 91.19 256 ILE A O 1
ATOM 2183 N N . LEU A 1 257 ? -21.832 -5.880 25.532 1.00 90.50 257 LEU A N 1
ATOM 2184 C CA . LEU A 1 257 ? -20.401 -5.563 25.601 1.00 90.50 257 LEU A CA 1
ATOM 2185 C C . LEU A 1 257 ? -19.691 -5.776 24.252 1.00 90.50 257 LEU A C 1
ATOM 2187 O O . LEU A 1 257 ? -18.867 -6.675 24.103 1.00 90.50 257 LEU A O 1
ATOM 2191 N N . LEU A 1 258 ? -20.011 -4.949 23.256 1.00 93.56 258 LEU A N 1
ATOM 2192 C CA . LEU A 1 258 ? -19.318 -4.961 21.959 1.00 93.56 258 LEU A CA 1
ATOM 2193 C C . LEU A 1 258 ? -18.203 -3.916 21.907 1.00 93.56 258 LEU A C 1
ATOM 2195 O O . LEU A 1 258 ? -18.415 -2.774 22.307 1.00 93.56 258 LEU A O 1
ATOM 2199 N N . ASP A 1 259 ? -17.035 -4.281 21.384 1.00 94.31 259 ASP A N 1
ATOM 2200 C CA . ASP A 1 259 ? -15.929 -3.346 21.154 1.00 94.31 259 ASP A CA 1
ATOM 2201 C C . ASP A 1 259 ? -16.169 -2.467 19.920 1.00 94.31 259 ASP A C 1
ATOM 2203 O O . ASP A 1 259 ? -16.807 -2.884 18.953 1.00 94.31 259 ASP A O 1
ATOM 2207 N N . ASN A 1 260 ? -15.570 -1.271 19.901 1.00 95.50 260 ASN A N 1
ATOM 2208 C CA . ASN A 1 260 ? -15.658 -0.357 18.755 1.00 95.50 260 ASN A CA 1
ATOM 2209 C C . ASN A 1 260 ? -15.132 -0.985 17.462 1.00 95.50 260 ASN A C 1
ATOM 2211 O O . ASN A 1 260 ? -15.653 -0.700 16.388 1.00 95.50 260 ASN A O 1
ATOM 2215 N N . VAL A 1 261 ? -14.124 -1.858 17.556 1.00 96.19 261 VAL A N 1
ATOM 2216 C CA . VAL A 1 261 ? -13.587 -2.580 16.395 1.00 96.19 261 VAL A CA 1
ATOM 2217 C C . VAL A 1 261 ? -14.667 -3.476 15.791 1.00 96.19 261 VAL A C 1
ATOM 2219 O O . VAL A 1 261 ? -14.937 -3.367 14.597 1.00 96.19 261 VAL A O 1
ATOM 2222 N N . VAL A 1 262 ? -15.354 -4.272 16.615 1.00 97.31 262 VAL A N 1
ATOM 2223 C CA . VAL A 1 262 ? -16.440 -5.161 16.172 1.00 97.31 262 VAL A CA 1
ATOM 2224 C C . VAL A 1 262 ? -17.628 -4.354 15.651 1.00 97.31 262 VAL A C 1
ATOM 2226 O O . VAL A 1 262 ? -18.129 -4.643 14.571 1.00 97.31 262 VAL A O 1
ATOM 2229 N N . LEU A 1 263 ? -18.034 -3.290 16.350 1.00 97.12 263 LEU A N 1
ATOM 2230 C CA . LEU A 1 263 ? -19.102 -2.396 15.886 1.00 97.12 263 LEU A CA 1
ATOM 2231 C C . LEU A 1 263 ? -18.770 -1.765 14.527 1.00 97.12 263 LEU A C 1
ATOM 2233 O O . LEU A 1 263 ? -19.632 -1.704 13.655 1.00 97.12 263 LEU A O 1
ATOM 2237 N N . SER A 1 264 ? -17.517 -1.349 14.319 1.00 97.88 264 SER A N 1
ATOM 2238 C CA . SER A 1 264 ? -17.074 -0.798 13.035 1.00 97.88 264 SER A CA 1
ATOM 2239 C C . SER A 1 264 ? -17.092 -1.844 11.917 1.00 97.88 264 SER A C 1
ATOM 2241 O O . SER A 1 264 ? -17.440 -1.523 10.786 1.00 97.88 264 SER A O 1
ATOM 2243 N N . GLN A 1 265 ? -16.764 -3.103 12.224 1.00 97.81 265 GLN A N 1
ATOM 2244 C CA . GLN A 1 265 ? -16.840 -4.202 11.263 1.00 97.81 265 GLN A CA 1
ATOM 2245 C C . GLN A 1 265 ? -18.293 -4.540 10.918 1.00 97.81 265 GLN A C 1
ATOM 2247 O O . GLN A 1 265 ? -18.600 -4.701 9.740 1.00 97.81 265 GLN A O 1
ATOM 2252 N N . LEU A 1 266 ? -19.190 -4.576 11.910 1.00 97.81 266 LEU A N 1
ATOM 2253 C CA . LEU A 1 266 ? -20.626 -4.768 11.687 1.00 97.81 266 LEU A CA 1
ATOM 2254 C C . LEU A 1 266 ? -21.204 -3.658 10.808 1.00 97.81 266 LEU A C 1
ATOM 2256 O O . LEU A 1 266 ? -21.934 -3.952 9.872 1.00 97.81 266 LEU A O 1
ATOM 2260 N N . ALA A 1 267 ? -20.830 -2.399 11.041 1.00 97.19 267 ALA A N 1
ATOM 2261 C CA . ALA A 1 267 ? -21.281 -1.288 10.206 1.00 97.19 267 ALA A CA 1
ATOM 2262 C C . ALA A 1 267 ? -20.850 -1.434 8.731 1.00 97.19 267 ALA A C 1
ATOM 2264 O O . ALA A 1 267 ? -21.621 -1.108 7.834 1.00 97.19 267 ALA A O 1
ATOM 2265 N N . ILE A 1 268 ? -19.641 -1.951 8.471 1.00 97.31 268 ILE A N 1
ATOM 2266 C CA . ILE A 1 268 ? -19.101 -2.109 7.109 1.00 97.31 268 ILE A CA 1
ATOM 2267 C C . ILE A 1 268 ? -19.670 -3.348 6.408 1.00 97.31 268 ILE A C 1
ATOM 2269 O O . ILE A 1 268 ? -20.077 -3.271 5.251 1.00 97.31 268 ILE A O 1
ATOM 2273 N N . TYR A 1 269 ? -19.650 -4.501 7.079 1.00 98.31 269 TYR A N 1
ATOM 2274 C CA . TYR A 1 269 ? -19.934 -5.795 6.451 1.00 98.31 269 TYR A CA 1
ATOM 2275 C C . TYR A 1 269 ? -21.377 -6.265 6.658 1.00 98.31 269 TYR A C 1
ATOM 2277 O O . TYR A 1 269 ? -21.912 -6.980 5.812 1.00 98.31 269 TYR A O 1
ATOM 2285 N N . GLU A 1 270 ? -22.028 -5.848 7.745 1.00 97.81 270 GLU A N 1
ATOM 2286 C CA . GLU A 1 270 ? -23.380 -6.272 8.122 1.00 97.81 270 GLU A CA 1
ATOM 2287 C C . GLU A 1 270 ? -24.287 -5.078 8.473 1.00 97.81 270 GLU A C 1
ATOM 2289 O O . GLU A 1 270 ? -24.770 -4.944 9.606 1.00 97.81 270 GLU A O 1
ATOM 2294 N N . PRO A 1 271 ? -24.598 -4.208 7.496 1.00 96.94 271 PRO A N 1
ATOM 2295 C CA . PRO A 1 271 ? -25.326 -2.967 7.761 1.00 96.94 271 PRO A CA 1
ATOM 2296 C C . PRO A 1 271 ? -26.725 -3.208 8.346 1.00 96.94 271 PRO A C 1
ATOM 2298 O O . PRO A 1 271 ? -27.231 -2.389 9.106 1.00 96.94 271 PRO A O 1
ATOM 2301 N N . LYS A 1 272 ? -27.355 -4.355 8.048 1.00 96.12 272 LYS A N 1
ATOM 2302 C CA . LYS A 1 272 ? -28.663 -4.732 8.612 1.00 96.12 272 LYS A CA 1
ATOM 2303 C C . LYS A 1 272 ? -28.582 -5.000 10.117 1.00 96.12 272 LYS A C 1
ATOM 2305 O O . LYS A 1 272 ? -29.411 -4.486 10.865 1.00 96.12 272 LYS A O 1
ATOM 2310 N N . THR A 1 273 ? -27.573 -5.757 10.553 1.00 96.50 273 THR A N 1
ATOM 2311 C CA . THR A 1 273 ? -27.315 -6.053 11.969 1.00 96.50 273 THR A CA 1
ATOM 2312 C C . THR A 1 273 ? -27.012 -4.760 12.724 1.00 96.50 273 THR A C 1
ATOM 2314 O O . THR A 1 273 ? -27.600 -4.490 13.773 1.00 96.50 273 THR A O 1
ATOM 2317 N N . PHE A 1 274 ? -26.170 -3.896 12.149 1.00 97.50 274 PHE A N 1
ATOM 2318 C CA . PHE A 1 274 ? -25.879 -2.590 12.736 1.00 97.50 274 PHE A CA 1
ATOM 2319 C C . PHE A 1 274 ? -27.137 -1.714 12.852 1.00 97.50 274 PHE A C 1
ATOM 2321 O O . PHE A 1 274 ? -27.411 -1.186 13.928 1.00 97.50 274 PHE A O 1
ATOM 2328 N N . LYS A 1 275 ? -27.969 -1.646 11.802 1.00 95.31 275 LYS A N 1
ATOM 2329 C CA . LYS A 1 275 ? -29.252 -0.922 11.822 1.00 95.31 275 LYS A CA 1
ATOM 2330 C C . LYS A 1 275 ? -30.172 -1.419 12.944 1.00 95.31 275 LYS A C 1
ATOM 2332 O O . LYS A 1 275 ? -30.725 -0.596 13.668 1.00 95.31 275 LYS A O 1
ATOM 2337 N N . SER A 1 276 ? -30.297 -2.737 13.141 1.00 94.19 276 SER A N 1
ATOM 2338 C CA . SER A 1 276 ? -31.118 -3.291 14.233 1.00 94.19 276 SER A CA 1
ATOM 2339 C C . SER A 1 276 ? -30.625 -2.887 15.625 1.00 94.19 276 SER A C 1
ATOM 2341 O O . SER A 1 276 ? -31.438 -2.535 16.478 1.00 94.19 276 SER A O 1
ATOM 2343 N N . LEU A 1 277 ? -29.303 -2.841 15.840 1.00 94.44 277 LEU A N 1
ATOM 2344 C CA . LEU A 1 277 ? -28.725 -2.350 17.095 1.00 94.44 277 LEU A CA 1
ATOM 2345 C C . LEU A 1 277 ? -29.032 -0.867 17.307 1.00 94.44 277 LEU A C 1
ATOM 2347 O O . LEU A 1 277 ? -29.410 -0.463 18.406 1.00 94.44 277 LEU A O 1
ATOM 2351 N N . VAL A 1 278 ? -28.907 -0.053 16.257 1.00 95.19 278 VAL A N 1
ATOM 2352 C CA . VAL A 1 278 ? -29.228 1.375 16.337 1.00 95.19 278 VAL A CA 1
ATOM 2353 C C . VAL A 1 278 ? -30.697 1.576 16.693 1.00 95.19 278 VAL A C 1
ATOM 2355 O O . VAL A 1 278 ? -30.987 2.326 17.621 1.00 95.19 278 VAL A O 1
ATOM 2358 N N . MET A 1 279 ? -31.624 0.871 16.048 1.00 93.19 279 MET A N 1
ATOM 2359 C CA . MET A 1 279 ? -33.050 1.007 16.357 1.00 93.19 279 MET A CA 1
ATOM 2360 C C . MET A 1 279 ? -33.390 0.596 17.791 1.00 93.19 279 MET A C 1
ATOM 2362 O O . MET A 1 279 ? -34.099 1.336 18.472 1.00 93.19 279 MET A O 1
ATOM 2366 N N . LEU A 1 280 ? -32.827 -0.520 18.272 1.00 92.00 280 LEU A N 1
ATOM 2367 C CA . LEU A 1 280 ? -32.960 -0.945 19.666 1.00 92.00 280 LEU A CA 1
ATOM 2368 C C . LEU A 1 280 ? -32.509 0.177 20.610 1.00 92.00 280 LEU A C 1
ATOM 2370 O O . LEU A 1 280 ? -33.261 0.612 21.477 1.00 92.00 280 LEU A O 1
ATOM 2374 N N . THR A 1 281 ? -31.305 0.715 20.400 1.00 92.88 281 THR A N 1
ATOM 2375 C CA . THR A 1 281 ? -30.769 1.782 21.259 1.00 92.88 281 THR A CA 1
ATOM 2376 C C . THR A 1 281 ? -31.541 3.098 21.158 1.00 92.88 281 THR A C 1
ATOM 2378 O O . THR A 1 281 ? -31.668 3.794 22.163 1.00 92.88 281 THR A O 1
ATOM 2381 N N . LYS A 1 282 ? -32.098 3.453 19.992 1.00 92.56 282 LYS A N 1
ATOM 2382 C CA . LYS A 1 282 ? -32.968 4.629 19.857 1.00 92.56 282 LYS A CA 1
ATOM 2383 C C . LYS A 1 282 ? -34.245 4.469 20.676 1.00 92.56 282 LYS A C 1
ATOM 2385 O O . LYS A 1 282 ? -34.671 5.426 21.315 1.00 92.56 282 LYS A O 1
ATOM 2390 N N . GLN A 1 283 ? -34.838 3.275 20.677 1.00 90.38 283 GLN A N 1
ATOM 2391 C CA . GLN A 1 283 ? -36.044 3.002 21.454 1.00 90.38 283 GLN A CA 1
ATOM 2392 C C . GLN A 1 283 ? -35.766 3.052 22.952 1.00 90.38 283 GLN A C 1
ATOM 2394 O O . GLN A 1 283 ? -36.458 3.760 23.679 1.00 90.38 283 GLN A O 1
ATOM 2399 N N . MET A 1 284 ? -34.676 2.424 23.389 1.00 89.06 284 MET A N 1
ATOM 2400 C CA . MET A 1 284 ? -34.213 2.521 24.774 1.00 89.06 284 MET A CA 1
ATOM 2401 C C . MET A 1 284 ? -33.965 3.976 25.201 1.00 89.06 284 MET A C 1
ATOM 2403 O O . MET A 1 284 ? -34.331 4.386 26.300 1.00 89.06 284 MET A O 1
ATOM 2407 N N . ALA A 1 285 ? -33.369 4.788 24.325 1.00 90.25 285 ALA A N 1
ATOM 2408 C CA . ALA A 1 285 ? -33.129 6.199 24.607 1.00 90.25 285 ALA A CA 1
ATOM 2409 C C . ALA A 1 285 ? -34.433 7.011 24.704 1.00 90.25 285 ALA A C 1
ATOM 2411 O O . ALA A 1 285 ? -34.511 7.925 25.527 1.00 90.25 285 ALA A O 1
ATOM 2412 N N . GLN A 1 286 ? -35.448 6.673 23.903 1.00 89.00 286 GLN A N 1
ATOM 2413 C CA 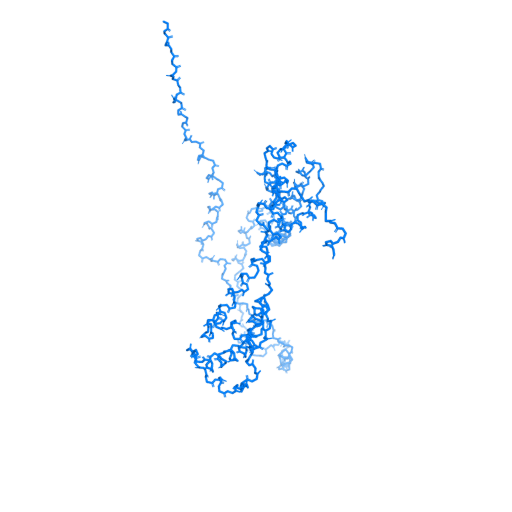. GLN A 1 286 ? -36.768 7.299 23.955 1.00 89.00 286 GLN A CA 1
ATOM 2414 C C . GLN A 1 286 ? -37.512 6.955 25.253 1.00 89.00 286 GLN A C 1
ATOM 2416 O O . GLN A 1 286 ? -38.114 7.842 25.853 1.00 89.00 286 GLN A O 1
ATOM 2421 N N . GLU A 1 287 ? -37.426 5.709 25.720 1.00 87.06 287 GLU A N 1
ATOM 2422 C CA . GLU A 1 287 ? -38.010 5.281 27.001 1.00 87.06 287 GLU A CA 1
ATOM 2423 C C . GLU A 1 287 ? -37.342 5.950 28.209 1.00 87.06 287 GLU A C 1
ATOM 2425 O O . GLU A 1 287 ? -38.012 6.285 29.182 1.00 87.06 287 GLU A O 1
ATOM 2430 N N . GLU A 1 288 ? -36.040 6.246 28.127 1.00 85.19 288 GLU A N 1
ATOM 2431 C CA . GLU A 1 288 ? -35.336 7.065 29.126 1.00 85.19 288 GLU A CA 1
ATOM 2432 C C . GLU A 1 288 ? -35.670 8.571 29.020 1.00 85.19 288 GLU A C 1
ATOM 2434 O O . GLU A 1 288 ? -35.181 9.380 29.808 1.00 85.19 288 GLU A O 1
ATOM 2439 N N . GLY A 1 289 ? -36.487 8.981 28.043 1.00 85.25 289 GLY A N 1
ATOM 2440 C CA . GLY A 1 289 ? -36.898 10.371 27.843 1.00 85.25 289 GLY A CA 1
ATOM 2441 C C . GLY A 1 289 ? -35.853 11.253 27.151 1.00 85.25 289 GLY A C 1
ATOM 2442 O O . GLY A 1 289 ? -35.923 12.479 27.250 1.00 85.25 289 GLY A O 1
ATOM 2443 N N . ARG A 1 290 ? -34.868 10.674 26.449 1.00 85.94 290 ARG A N 1
ATOM 2444 C CA . ARG A 1 290 ? -33.916 11.451 25.638 1.00 85.94 290 ARG A CA 1
ATOM 2445 C C . ARG A 1 290 ? -34.543 11.828 24.299 1.00 85.94 290 ARG A C 1
ATOM 2447 O O . ARG A 1 290 ? -35.227 11.025 23.670 1.00 85.94 290 ARG A O 1
ATOM 2454 N N . ALA A 1 291 ? -34.264 13.045 23.837 1.00 83.12 291 ALA A N 1
ATOM 2455 C CA . ALA A 1 291 ? -34.714 13.510 22.531 1.00 83.12 291 ALA A CA 1
ATOM 2456 C C . ALA A 1 291 ? -33.952 12.769 21.419 1.00 83.12 291 ALA A C 1
ATOM 2458 O O . ALA A 1 291 ? -32.750 12.965 21.245 1.00 83.12 291 ALA A O 1
ATOM 2459 N N . VAL A 1 292 ? -34.652 11.907 20.682 1.00 84.94 292 VAL A N 1
ATOM 2460 C CA . VAL A 1 292 ? -34.109 11.134 19.558 1.00 84.94 292 VAL A CA 1
ATOM 2461 C C . VAL A 1 292 ? -35.057 11.252 18.368 1.00 84.94 292 VAL A C 1
ATOM 2463 O O . VAL A 1 292 ? -36.275 11.297 18.536 1.00 84.94 292 VAL A O 1
ATOM 2466 N N . ILE A 1 293 ? -34.497 11.309 17.159 1.00 85.62 293 ILE A N 1
ATOM 2467 C CA . ILE A 1 293 ? -35.277 11.305 15.918 1.00 85.62 293 ILE A CA 1
ATOM 2468 C C . ILE A 1 293 ? -35.873 9.908 15.725 1.00 85.62 293 ILE A C 1
ATOM 2470 O O . ILE A 1 293 ? -35.133 8.922 15.636 1.00 85.62 293 ILE A O 1
ATOM 2474 N N . THR A 1 294 ? -37.203 9.847 15.678 1.00 79.88 294 THR A N 1
ATOM 2475 C CA . THR A 1 294 ? -37.962 8.599 15.571 1.00 79.88 294 THR A CA 1
ATOM 2476 C C . THR A 1 294 ? -38.099 8.161 14.119 1.00 79.88 294 THR A C 1
ATOM 2478 O O . THR A 1 294 ? -38.475 8.947 13.250 1.00 79.88 294 THR A O 1
ATOM 2481 N N . ASP A 1 295 ? -37.818 6.883 13.872 1.00 83.25 295 ASP A N 1
ATOM 2482 C CA . ASP A 1 295 ? -37.992 6.254 12.563 1.00 83.25 295 ASP A CA 1
ATOM 2483 C C . ASP A 1 295 ? -39.289 5.419 12.544 1.00 83.25 295 ASP A C 1
ATOM 2485 O O . ASP A 1 295 ? -39.685 4.863 13.571 1.00 83.25 295 ASP A O 1
ATOM 2489 N N . PRO A 1 296 ? -39.970 5.259 11.393 1.00 79.44 296 PRO A N 1
ATOM 2490 C CA . PRO A 1 296 ? -41.217 4.490 11.320 1.00 79.44 296 PRO A CA 1
ATOM 2491 C C . PRO A 1 296 ? -41.025 3.001 11.651 1.00 79.44 296 PRO A C 1
ATOM 2493 O O . PRO A 1 296 ? -41.921 2.375 12.213 1.00 79.44 296 PRO A O 1
ATOM 2496 N N . GLU A 1 297 ? -39.852 2.448 11.335 1.00 79.00 297 GLU A N 1
ATOM 2497 C CA . GLU A 1 297 ? -39.478 1.051 11.605 1.00 79.00 297 GLU A CA 1
ATOM 2498 C C . GLU A 1 297 ? -39.256 0.768 13.100 1.00 79.00 297 GLU A C 1
ATOM 2500 O O . GLU A 1 297 ? -39.281 -0.384 13.523 1.00 79.00 297 GLU A O 1
ATOM 2505 N N . GLN A 1 298 ? -39.089 1.810 13.915 1.00 77.00 298 GLN A N 1
ATOM 2506 C CA . GLN A 1 298 ? -38.845 1.682 15.348 1.00 77.00 298 GLN A CA 1
ATOM 2507 C C . GLN A 1 298 ? -40.072 1.127 16.092 1.00 77.00 298 GLN A C 1
ATOM 2509 O O . GLN A 1 298 ? -39.933 0.471 17.109 1.00 77.00 298 GLN A O 1
ATOM 2514 N N . ARG A 1 299 ? -41.281 1.290 15.537 1.00 73.31 299 ARG A N 1
ATOM 2515 C CA . ARG A 1 299 ? -42.546 0.820 16.137 1.00 73.31 299 ARG A CA 1
ATOM 2516 C C . ARG A 1 299 ? -42.649 -0.697 16.316 1.00 73.31 299 ARG A C 1
ATOM 2518 O O . ARG A 1 299 ? -43.530 -1.145 17.038 1.00 73.31 299 ARG A O 1
ATOM 2525 N N . TYR A 1 300 ? -41.815 -1.470 15.623 1.00 79.75 300 TYR A N 1
ATOM 2526 C CA . TYR A 1 300 ? -41.857 -2.935 15.650 1.00 79.75 300 TYR A CA 1
ATOM 2527 C C . TYR A 1 300 ? -40.944 -3.550 16.710 1.00 79.75 300 TYR A C 1
ATOM 2529 O O . TYR A 1 300 ? -40.866 -4.772 16.807 1.00 79.75 300 TYR A O 1
ATOM 2537 N N . ILE A 1 301 ? -40.210 -2.730 17.460 1.00 82.62 301 ILE A N 1
ATOM 2538 C CA . ILE A 1 301 ? -39.304 -3.213 18.491 1.00 82.62 301 ILE A CA 1
ATOM 2539 C C . ILE A 1 301 ? -40.060 -3.198 19.812 1.00 82.62 301 ILE A C 1
ATOM 2541 O O . ILE A 1 301 ? -40.627 -2.184 20.207 1.00 82.62 301 ILE A O 1
ATOM 2545 N N . GLU A 1 302 ? -40.084 -4.341 20.483 1.00 80.56 302 GLU A N 1
ATOM 2546 C CA . GLU A 1 302 ? -40.634 -4.479 21.825 1.00 80.56 302 GLU A CA 1
ATOM 2547 C C . GLU A 1 302 ? -39.468 -4.515 22.813 1.00 80.56 302 GLU A C 1
ATOM 2549 O O . GLU A 1 302 ? -38.543 -5.320 22.686 1.00 80.56 302 GLU A O 1
ATOM 2554 N N . THR A 1 303 ? -39.487 -3.602 23.776 1.00 79.62 303 THR A N 1
ATOM 2555 C CA . THR A 1 303 ? -38.462 -3.453 24.810 1.00 79.62 303 THR A CA 1
ATOM 2556 C C . THR A 1 303 ? -39.102 -3.712 26.166 1.00 79.62 303 THR A C 1
ATOM 2558 O O . THR A 1 303 ? -40.051 -3.044 26.566 1.00 79.62 303 THR A O 1
ATOM 2561 N N . GLU A 1 304 ? -38.602 -4.720 26.880 1.00 80.12 304 GLU A N 1
ATOM 2562 C CA . GLU A 1 304 ? -39.031 -5.003 28.248 1.00 80.12 304 GLU A CA 1
ATOM 2563 C C . GLU A 1 304 ? -38.216 -4.195 29.257 1.00 80.12 304 GLU A C 1
ATOM 2565 O O . GLU A 1 304 ? -36.996 -4.077 29.136 1.00 80.12 304 GLU A O 1
ATOM 2570 N N . PHE A 1 305 ? -38.863 -3.732 30.333 1.00 73.06 305 PHE A N 1
ATOM 2571 C CA . PHE A 1 305 ? -38.177 -2.970 31.381 1.00 73.06 305 PHE A CA 1
ATOM 2572 C C . PHE A 1 305 ? -37.057 -3.771 32.077 1.00 73.06 305 PHE A C 1
ATOM 2574 O O . PHE A 1 305 ? -36.097 -3.206 32.595 1.00 73.06 305 PHE A O 1
ATOM 2581 N N . SER A 1 306 ? -37.147 -5.105 32.031 1.00 79.00 306 SER A N 1
ATOM 2582 C CA . SER A 1 306 ? -36.118 -6.040 32.502 1.00 79.00 306 SER A CA 1
ATOM 2583 C C . SER A 1 306 ? -34.766 -5.882 31.796 1.00 79.00 306 SER A C 1
ATOM 2585 O O . SER A 1 306 ? -33.750 -6.301 32.348 1.00 79.00 306 SER A O 1
ATOM 2587 N N . LEU A 1 307 ? -34.739 -5.337 30.576 1.00 71.44 307 LEU A N 1
ATOM 2588 C CA . LEU A 1 307 ? -33.509 -5.151 29.801 1.00 71.44 307 LEU A CA 1
ATOM 2589 C C . LEU A 1 307 ? -32.692 -3.942 30.280 1.00 71.44 307 LEU A C 1
ATOM 2591 O O . LEU A 1 307 ? -31.536 -3.792 29.885 1.00 71.44 307 LEU A O 1
ATOM 2595 N N . PHE A 1 308 ? -33.267 -3.083 31.129 1.00 75.31 308 PHE A N 1
ATOM 2596 C CA . PHE A 1 308 ? -32.594 -1.899 31.655 1.00 75.31 308 PHE A CA 1
ATOM 2597 C C . PHE A 1 308 ? -31.838 -2.220 32.940 1.00 75.31 308 PHE A C 1
ATOM 2599 O O . PHE A 1 308 ? -32.396 -2.221 34.037 1.00 75.31 308 PHE A O 1
ATOM 2606 N N . GLY A 1 309 ? -30.535 -2.447 32.807 1.00 77.12 309 GLY A N 1
ATOM 2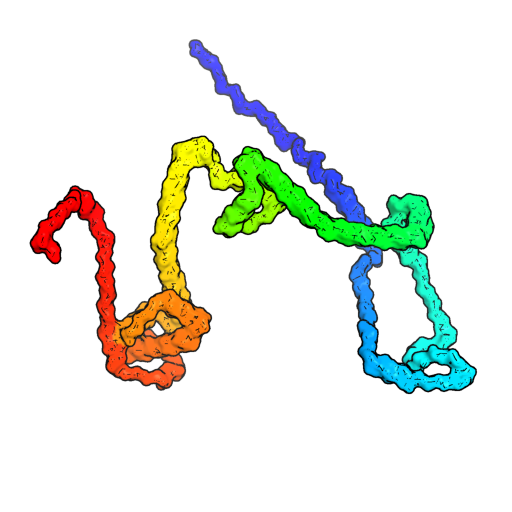607 C CA . GLY A 1 309 ? -29.629 -2.562 33.941 1.00 77.12 309 GLY A CA 1
ATOM 2608 C C . GLY A 1 309 ? -28.875 -1.272 34.249 1.00 77.12 309 GLY A C 1
ATOM 2609 O O . GLY A 1 309 ? -28.801 -0.331 33.449 1.00 77.12 309 GLY A O 1
ATOM 2610 N N . THR A 1 310 ? -28.241 -1.239 35.423 1.00 81.12 310 THR A N 1
ATOM 2611 C CA . THR A 1 310 ? -27.129 -0.315 35.645 1.00 81.12 310 THR A CA 1
ATOM 2612 C C . THR A 1 310 ? -25.932 -0.797 34.820 1.00 81.12 310 THR A C 1
ATOM 2614 O O . THR A 1 310 ? -25.623 -1.991 34.825 1.00 81.12 310 THR A O 1
ATOM 2617 N N . PRO A 1 311 ? -25.249 0.096 34.084 1.00 80.50 311 PRO A N 1
ATOM 2618 C CA . PRO A 1 311 ? -24.109 -0.307 33.274 1.00 80.50 311 PRO A CA 1
ATOM 2619 C C . PRO A 1 311 ? -23.029 -0.917 34.170 1.00 80.50 311 PRO A C 1
ATOM 2621 O O . PRO A 1 311 ? -22.771 -0.424 35.274 1.00 80.50 311 PRO A O 1
ATOM 2624 N N . PHE A 1 312 ? -22.387 -1.988 33.696 1.00 81.06 312 PHE A N 1
ATOM 2625 C CA . PHE A 1 312 ? -21.328 -2.636 34.465 1.00 81.06 312 PHE A CA 1
ATOM 2626 C C . PHE A 1 312 ? -20.198 -1.643 34.779 1.00 81.06 312 PHE A C 1
ATOM 2628 O O . PHE A 1 312 ? -19.822 -0.831 33.924 1.00 81.06 312 PHE A O 1
ATOM 2635 N N . PRO A 1 313 ? -19.617 -1.697 35.992 1.00 81.06 313 PRO A N 1
ATOM 2636 C CA . PRO A 1 313 ? -18.500 -0.836 36.333 1.00 81.06 313 PRO A CA 1
ATOM 2637 C C . PRO A 1 313 ? -17.326 -1.130 35.396 1.00 81.06 313 PRO A C 1
ATOM 2639 O O . PRO A 1 313 ? -16.906 -2.277 35.233 1.00 81.06 313 PRO A O 1
ATOM 2642 N N . ARG A 1 314 ? -16.769 -0.083 34.782 1.00 76.81 314 ARG A N 1
ATOM 2643 C CA . ARG A 1 314 ? -15.566 -0.223 33.955 1.00 76.81 314 ARG A CA 1
ATOM 2644 C C . ARG A 1 314 ? -14.399 -0.682 34.825 1.00 76.81 314 ARG A C 1
ATOM 2646 O O . ARG A 1 314 ? -14.245 -0.225 35.960 1.00 76.81 314 ARG A O 1
ATOM 2653 N N . ALA A 1 315 ? -13.557 -1.555 34.276 1.00 77.88 315 ALA A N 1
ATOM 2654 C CA . ALA A 1 315 ? -12.335 -1.977 34.948 1.00 77.88 315 ALA A CA 1
ATOM 2655 C C . ALA A 1 315 ? -11.507 -0.745 35.352 1.00 77.88 315 ALA A C 1
ATOM 2657 O O . ALA A 1 315 ? -11.287 0.161 34.543 1.00 77.88 315 ALA A O 1
ATOM 2658 N N . ARG A 1 316 ? -11.053 -0.700 36.613 1.00 73.88 316 ARG A N 1
ATOM 2659 C CA . ARG A 1 316 ? -10.191 0.384 37.098 1.00 73.88 316 ARG A CA 1
ATOM 2660 C C . ARG A 1 316 ? -8.871 0.343 36.335 1.00 73.88 316 ARG A C 1
ATOM 2662 O O . ARG A 1 316 ? -8.069 -0.569 36.519 1.00 73.88 316 ARG A O 1
ATOM 2669 N N . ILE A 1 317 ? -8.641 1.349 35.498 1.00 68.81 317 ILE A N 1
ATOM 2670 C CA . ILE A 1 317 ? -7.339 1.566 34.875 1.00 68.81 317 ILE A CA 1
ATOM 2671 C C . ILE A 1 317 ? -6.466 2.223 35.937 1.00 68.81 317 ILE A C 1
ATOM 2673 O O . ILE A 1 317 ? -6.618 3.407 36.234 1.00 68.81 317 ILE A O 1
ATOM 2677 N N . PHE A 1 318 ? -5.570 1.447 36.541 1.00 66.81 318 PHE A N 1
ATOM 2678 C CA . PHE A 1 318 ? -4.534 2.026 37.384 1.00 66.81 318 PHE A CA 1
ATOM 2679 C C . PHE A 1 318 ? -3.588 2.812 36.471 1.00 66.81 318 PHE A C 1
ATOM 2681 O O . PHE A 1 318 ? -3.012 2.213 35.554 1.00 66.81 318 PHE A O 1
ATOM 2688 N N . PRO A 1 319 ? -3.434 4.137 36.655 1.00 65.31 319 PRO A N 1
ATOM 2689 C CA . PRO A 1 319 ? -2.424 4.868 35.908 1.00 65.31 319 PRO A CA 1
ATOM 2690 C C . PRO A 1 319 ? -1.065 4.213 36.172 1.00 65.31 319 PRO A C 1
ATOM 2692 O O . PRO A 1 319 ? -0.824 3.696 37.269 1.00 65.31 319 PRO A O 1
ATOM 2695 N N . ARG A 1 320 ? -0.159 4.237 35.181 1.00 61.88 320 ARG A N 1
ATOM 2696 C CA . ARG A 1 320 ? 1.260 3.966 35.462 1.00 61.88 320 ARG A CA 1
ATOM 2697 C C . ARG A 1 320 ? 1.625 4.845 36.658 1.00 61.88 320 ARG A C 1
ATOM 2699 O O . ARG A 1 320 ? 1.368 6.047 36.614 1.00 61.88 320 ARG A O 1
ATOM 2706 N N . GLY A 1 321 ? 2.089 4.211 37.738 1.00 59.81 321 GLY A N 1
ATOM 2707 C CA . GLY A 1 321 ? 2.241 4.869 39.033 1.00 59.81 321 GLY A CA 1
ATOM 2708 C C . GLY A 1 321 ? 3.020 6.185 38.924 1.00 59.81 321 GLY A C 1
ATOM 2709 O O . GLY A 1 321 ? 3.817 6.339 37.994 1.00 59.81 321 GLY A O 1
ATOM 2710 N N . PRO A 1 322 ? 2.795 7.138 39.845 1.00 56.34 322 PRO A N 1
ATOM 2711 C CA . PRO A 1 322 ? 3.478 8.425 39.825 1.00 56.34 322 PRO A CA 1
ATOM 2712 C C . PRO A 1 322 ? 4.992 8.228 39.704 1.00 56.34 322 PRO A C 1
ATOM 2714 O O . PRO A 1 322 ? 5.552 7.336 40.341 1.00 56.34 322 PRO A O 1
ATOM 2717 N N . ALA A 1 323 ? 5.665 9.091 38.933 1.00 53.78 323 ALA A N 1
ATOM 2718 C CA . ALA A 1 323 ? 7.126 9.079 38.788 1.00 53.78 323 ALA A CA 1
ATOM 2719 C C . ALA A 1 323 ? 7.862 9.140 40.147 1.00 53.78 323 ALA A C 1
ATOM 2721 O O . ALA A 1 323 ? 9.027 8.765 40.268 1.00 53.78 323 ALA A O 1
ATOM 2722 N N . GLU A 1 324 ? 7.163 9.582 41.193 1.00 55.47 324 GLU A N 1
ATOM 2723 C CA . GLU A 1 324 ? 7.629 9.613 42.576 1.00 55.47 324 GLU A CA 1
ATOM 2724 C C . GLU A 1 324 ? 7.824 8.224 43.200 1.00 55.47 324 GLU A C 1
ATOM 2726 O O . GLU A 1 324 ? 8.699 8.068 44.051 1.00 55.47 324 GLU A O 1
ATOM 2731 N N . ASN A 1 325 ? 7.112 7.193 42.723 1.00 54.16 325 ASN A N 1
ATOM 2732 C CA . ASN A 1 325 ? 7.275 5.808 43.185 1.00 54.16 325 ASN A CA 1
ATOM 2733 C C . ASN A 1 325 ? 8.659 5.228 42.851 1.00 54.16 325 ASN A C 1
ATOM 2735 O O . ASN A 1 325 ? 9.035 4.190 43.389 1.00 54.16 325 ASN A O 1
ATOM 2739 N N . HIS A 1 326 ? 9.435 5.887 41.986 1.00 53.75 326 HIS A N 1
ATOM 2740 C CA . HIS A 1 326 ? 10.801 5.487 41.644 1.00 53.75 326 HIS A CA 1
ATOM 2741 C C . HIS A 1 326 ? 11.866 6.092 42.575 1.00 53.75 326 HIS A C 1
ATOM 2743 O O . HIS A 1 326 ? 13.027 5.693 42.501 1.00 53.75 326 HIS A O 1
ATOM 2749 N N . LYS A 1 327 ? 11.503 7.046 43.452 1.00 58.81 327 LYS A N 1
ATOM 2750 C CA . LYS A 1 327 ? 12.444 7.665 44.408 1.00 58.81 327 LYS A CA 1
ATOM 2751 C C . LYS A 1 327 ? 12.809 6.716 45.555 1.00 58.81 327 LYS A C 1
ATOM 2753 O O . LYS A 1 327 ? 13.898 6.812 46.114 1.00 58.81 327 LYS A O 1
ATOM 2758 N N . ILE A 1 328 ? 11.919 5.783 45.891 1.00 59.47 328 ILE A N 1
ATOM 2759 C CA . ILE A 1 328 ? 12.128 4.788 46.944 1.00 59.47 328 ILE A CA 1
ATOM 2760 C C . ILE A 1 328 ? 12.514 3.472 46.269 1.00 59.47 328 ILE A C 1
ATOM 2762 O O . ILE A 1 328 ? 11.748 2.930 45.473 1.00 59.47 328 ILE A O 1
ATOM 2766 N N . LYS A 1 329 ? 13.708 2.942 46.571 1.00 64.38 329 LYS A N 1
ATOM 2767 C CA . LYS A 1 329 ? 14.105 1.615 46.075 1.00 64.38 329 LYS A CA 1
ATOM 2768 C C . LYS A 1 329 ? 13.060 0.577 46.512 1.00 64.38 329 LYS A C 1
ATOM 2770 O O . LYS A 1 329 ? 12.700 0.569 47.691 1.00 64.38 329 LYS A O 1
ATOM 2775 N N . PRO A 1 330 ? 12.607 -0.318 45.615 1.00 67.94 330 PRO A N 1
ATOM 2776 C CA . PRO A 1 330 ? 11.664 -1.363 45.986 1.00 67.94 330 PRO A CA 1
ATOM 2777 C C . PRO A 1 330 ? 12.265 -2.216 47.109 1.00 67.94 330 PRO A C 1
ATOM 2779 O O . PRO A 1 330 ? 13.339 -2.804 46.957 1.00 67.94 330 PRO A O 1
ATOM 2782 N N . ARG A 1 331 ? 11.588 -2.246 48.262 1.00 81.12 331 ARG A N 1
ATOM 2783 C CA . ARG A 1 331 ? 11.951 -3.125 49.378 1.00 81.12 331 ARG A CA 1
ATOM 2784 C C . ARG A 1 331 ? 11.440 -4.534 49.096 1.00 81.12 331 ARG A C 1
ATOM 2786 O O . ARG A 1 331 ? 10.398 -4.701 48.466 1.00 81.12 331 ARG A O 1
ATOM 2793 N N . LYS A 1 332 ? 12.141 -5.553 49.594 1.00 76.50 332 LYS A N 1
ATOM 2794 C CA . LYS A 1 332 ? 11.607 -6.921 49.583 1.00 76.50 332 LYS A CA 1
ATOM 2795 C C . LYS A 1 332 ? 10.386 -6.979 50.509 1.00 76.50 332 LYS A C 1
ATOM 2797 O O . LYS A 1 332 ? 10.493 -6.569 51.664 1.00 76.50 332 LYS A O 1
ATOM 2802 N N . LEU A 1 333 ? 9.257 -7.465 49.991 1.00 80.62 333 LEU A N 1
ATOM 2803 C CA . LEU A 1 333 ? 8.050 -7.729 50.782 1.00 80.62 333 LEU A CA 1
ATOM 2804 C C . LEU A 1 333 ? 8.349 -8.807 51.830 1.00 80.62 333 LEU A C 1
ATOM 2806 O O . LEU A 1 333 ? 9.091 -9.759 51.562 1.00 80.62 333 LEU A O 1
ATOM 2810 N N . LYS A 1 334 ? 7.794 -8.649 53.033 1.00 85.12 334 LYS A N 1
ATOM 2811 C CA . LYS A 1 334 ? 7.882 -9.680 54.077 1.00 85.12 334 LYS A CA 1
ATOM 2812 C C . LYS A 1 334 ? 6.909 -10.817 53.755 1.00 85.12 334 LYS A C 1
ATOM 2814 O O . LYS A 1 334 ? 5.892 -10.607 53.107 1.00 85.12 334 LYS A O 1
ATOM 2819 N N . ARG A 1 335 ? 7.180 -12.025 54.262 1.00 75.12 335 ARG A N 1
ATOM 2820 C CA . ARG A 1 335 ? 6.292 -13.198 54.096 1.00 75.12 335 ARG A CA 1
ATOM 2821 C C . ARG A 1 335 ? 4.865 -12.992 54.622 1.00 75.12 335 ARG A C 1
ATOM 2823 O O . ARG A 1 335 ? 3.982 -13.708 54.190 1.00 75.12 335 ARG A O 1
ATOM 2830 N N . SER A 1 336 ? 4.659 -12.051 55.541 1.00 78.06 336 SER A N 1
ATOM 2831 C CA . SER A 1 336 ? 3.351 -11.689 56.098 1.00 78.06 336 SER A CA 1
ATOM 2832 C C . SER A 1 336 ? 2.550 -10.703 55.235 1.00 78.06 336 SER A C 1
ATOM 2834 O O . SER A 1 336 ? 1.426 -10.382 55.592 1.00 78.06 336 SER A O 1
ATOM 2836 N N . GLU A 1 337 ? 3.163 -10.133 54.192 1.00 68.88 337 GLU A N 1
ATOM 2837 C CA . GLU A 1 337 ? 2.552 -9.155 53.272 1.00 68.88 337 GLU A CA 1
ATOM 2838 C C . GLU A 1 337 ? 2.123 -9.802 51.935 1.00 68.88 337 GLU A C 1
ATOM 2840 O O . GLU A 1 337 ? 1.645 -9.097 51.048 1.00 68.88 337 GLU A O 1
ATOM 2845 N N . TYR A 1 338 ? 2.333 -11.118 51.791 1.00 49.59 338 TYR A N 1
ATOM 2846 C CA . TYR A 1 338 ? 1.697 -11.978 50.785 1.00 49.59 338 TYR A CA 1
ATOM 2847 C C . TYR A 1 338 ? 0.381 -12.500 51.347 1.00 49.59 338 TYR A C 1
ATOM 2849 O O . TYR A 1 338 ? -0.577 -12.606 50.551 1.00 49.59 338 TYR A O 1
#

InterPro domains:
  IPR005813 Large ribosomal subunit protein bL20 [PF00453] (92-190)
  IPR005813 Large ribosomal subunit protein bL20 [PTHR10986] (190-293)
  IPR035566 Ribosomal protein bL20, C-terminal [G3DSA:1.10.1900.20] (144-192)
  IPR035566 Ribosomal protein bL20, C-terminal [G3DSA:1.10.1900.20] (229-286)
  IPR035566 Ribosomal protein bL20, C-terminal [SSF74731] (87-190)
  IPR035566 Ribosomal protein bL20, C-terminal [SSF74731] (189-284)

Radius of gyration: 41.73 Å; chains: 1; bounding box: 94×76×126 Å

Secondary structure (DSSP, 8-state):
----------------SSSSSSSTTTHHHHHHHHHHHTSSS-TT--PPPPPP---HHHHHHHHHT----TTS-----TT-SS-TT---PPPPSHHHHHHHHHHTTT--HHHHH-HHHHHHHHHHHHHHHHHHHHHHHHHHHHHHHHHHHHHHHTTT--HHHHHHHHHHTT----HHHHHHHHHH-TTTSSSS-THHHHSHHHHHHHHHHHHHHHHHHHHHHHHHHHHHHHHHHHHHHHHTT--HHHHHHHHHHTT----HHHHHHHHHH-HHHHHHHHHHHHHHHHHTT---PPPGGGGG----GGG-PPPPPPP--PPSPPGGGGSSPPPPPPTT--

=== Feature glossary ===
A reading guide for the features in this record.

Start from the sequence.

  · Sequence gives the chain of amino acids in standard one-letter code (A=alanine, C=cysteine, …, Y=tyrosine), read N→C. It is the only feature that is directly encoded by the gene; all structural features are derived from the folded form of this sequence.

Fold it, and you get atomic coordinates and the backbone conformation that goes with them.

  · Structure coordinates are given as an mmCIF _atom_site loop: one row per atom with element, residue name, chain id, sequence number, and x/y/z position in Å. Only the four main-chain atoms per residue are included here; side chains are omitted to keep the record compact.

  · Backbone dihedral angles. Every residue except chain termini has a φ (preceding-C → N → Cα → C) and a ψ (N → Cα → C → next-N). They are reported in degrees following the IUPAC sign convention. Secondary structure is essentially a statement about which (φ, ψ) basin each residue occupies.

  · Eight-state secondary structure (DSSP): H is the canonical α-helix, G the tighter 3₁₀-helix, I the wider π-helix; E/B are β-structure, T and S are turns and bends, and '-' is everything else. DSSP derives these from the pattern of main-chain N–H···O=C hydrogen bonds, not from the sequence.

  · SS3 is a coarse helix/strand/coil call (letters a/b/c) made by the P-SEA algorithm from inter-Cα distances and dihedrals. It is less detailed than DSSP but needs only Cα positions.

Summarize the fold with a handful of shape descriptors and a per-residue structural alphabet.

  · Radius of gyration (Rg) is the root-mean-square distance of Cα atoms from their centroid — a single number for overall size and compactness. A globular domain of N residues has Rg ≈ 2.2·N^0.38 Å; an extended or disordered chain has a much larger Rg. The Cα contact count is the number of residue pairs whose Cα atoms are within 8 Å and are more than four positions apart in sequence — a standard proxy for tertiary packing density. The bounding box is the smallest axis-aligned box enclosing all Cα atoms.

  · 3Di is Foldseek's structural alphabet. Each residue is assigned one of twenty discrete states based on how its Cα sits relative to its spatial (not sequential) neighbors. Aligning 3Di strings finds structural homologs roughly as well as full 3D superposition, but orders of magnitude faster.

  · Solvent-accessible surface area (SASA) is the area in Å² traced out by the centre of a 1.4 Å probe sphere (a water molecule) rolled over the protein's van der Waals surface (Shrake–Rupley / Lee–Richards construction). Buried residues have near-zero SASA; fully exposed residues can exceed 200 Å². The total SASA scales roughly with the number of surface residues.

Ask how reliable the model is.

  · For AlphaFold models, the B-factor field carries pLDDT — the model's own estimate of local accuracy on a 0–100 scale. Regions with pLDDT<50 should be treated as essentially unmodeled; they often correspond to intrinsically disordered segments.

  · For experimental (PDB) structures, the B-factor (temperature factor) quantifies the positional spread of each atom in the crystal — a combination of thermal vibration and static disorder — in units of Å². High B-factors mark flexible loops or poorly resolved regions; low B-factors mark the rigid, well-ordered core.

  · Predicted Aligned Error (PAE) is an AlphaFold confidence matrix: entry (i, j) is the expected error in the position of residue j, in ångströms, when the prediction is superimposed on the true structure at residue i. Low PAE within a block of residues means that block is internally rigid and well-predicted; high PAE between two blocks means their relative placement is uncertain even if each block individually is confident.

Place it in context: what it resembles, what it is annotated as, and how it looks.

  · Structural nearest neighbors (via Foldseek easy-search vs the PDB). Reported per hit: target PDB id, E-value, and alignment TM-score. A TM-score above ~0.5 is the conventional threshold for 'same fold'.

  · Functional annotations link the protein to curated databases. InterPro entries identify conserved domains and families by matching the sequence against member-database signatures (Pfam, PROSITE, CDD, …). Gene Ontology (GO) terms describe molecular function, biological process, and cellular component in a controlled vocabulary. CATH places the structure in a hierarchical fold classification (Class/Architecture/Topology/Homologous-superfamily). The organism is the source species.

  · The contact map is a binary N×N matrix image: pixel (i, j) is dark where Cα_i and Cα_j are within 8 Å and |i−j|>4. Because the |i−j|>4 filter removes local helical contacts, off-diagonal stripes parallel to the main diagonal indicate parallel β-sheets; stripes perpendicular to it indicate antiparallel β-sheets. The Ramachandran plot scatters every residue's (φ, ψ) pair against the sterically allowed regions. The PAE heatmap renders the predicted-aligned-error matrix.

  · Six rendered views show the 3D structure from the faces of a cube — i.e. along ±x, ±y, ±z. Rendering representation is drawn randomly per protein from cartoon (secondary-structure ribbons), sticks (backbone bonds), or molecular surface; coloring is either N→C rainbow (blue at the N-terminus through red at the C-terminus) or one color per chain.